Protein AF-A0A376P3L4-F1 (afdb_monomer)

Foldseek 3Di:
DKKWFWAWLQQEQVSVVVLVVVLVVLQVDLQCWFFQDADPDPVDDGLFPCLVHGIRHNQNKDKDKDAAPVLLDPRYVCVVQDWPPGDFDDDDPPDPDDPLPGTHGMMIDIDGNDPSSSVRSVVNSCVVQVNTIDTSDMDDFAFDPVCVVVVNPAATAALLQARDQLPADPPVDPVLCVLKFFDDPVDPHRPVRGRPWDKDWDFDWDQNVVSVPPDLVVVCQQAQARNPQCHGFPDDHNNDDDDCVVVVCCPRHRCNHPVCVQAVPDPVSSLVHKGWDWGWDFDDDPDPPDPRGGGTTTGTTITTDRDD

Mean predicted aligned error: 4.94 Å

pLDDT: mean 91.47, std 13.83, range [34.66, 98.88]

Sequence (308 aa):
MMLVAFDVLASDKADLERLFRLLTQRFAFLSQGGAAPETPNPRLPPLDSGILGGYIAPDNLTITLSVGHSLFDERFGLAPQMPKKLQKMTRFPNDSLDAALCHGDVLLQICANTQDTVIHALRDIIKHTPDLLSVRWKREGFISDHAARSKGKETPINLLGFKDGTANPDSQNDKLMQKVVWVTADQQEPAWTIGGSYQAVRLIQFRVEFWDRTPLKEQQTIFGRDKQTGAPLGMQHEHDVPDYASDPEGKVIALDSHIRLANPRTAESESSLMLRRGYSYSLGSPTPDNWIWGCCLSATNTIWKKAS

Structure (mmCIF, N/CA/C/O backbone):
data_AF-A0A376P3L4-F1
#
_entry.id   AF-A0A376P3L4-F1
#
loop_
_atom_site.group_PDB
_atom_site.id
_atom_site.type_symbol
_atom_site.label_atom_id
_atom_site.label_alt_id
_atom_site.label_comp_id
_atom_site.label_asym_id
_atom_site.label_entity_id
_atom_site.label_seq_id
_atom_site.pdbx_PDB_ins_code
_atom_site.Cartn_x
_atom_site.Cartn_y
_atom_site.Cartn_z
_atom_site.occupancy
_atom_site.B_iso_or_equiv
_atom_site.auth_seq_id
_atom_site.auth_comp_id
_atom_site.auth_asym_id
_atom_site.auth_atom_id
_atom_site.pdbx_PDB_model_num
ATOM 1 N N . MET A 1 1 ? 7.111 7.545 1.907 1.00 91.38 1 MET A N 1
ATOM 2 C CA . MET A 1 1 ? 6.376 6.474 1.187 1.00 91.38 1 MET A CA 1
ATOM 3 C C . MET A 1 1 ? 5.820 7.048 -0.105 1.00 91.38 1 MET A C 1
ATOM 5 O O . MET A 1 1 ? 5.476 8.221 -0.126 1.00 91.38 1 MET A O 1
ATOM 9 N N . MET A 1 2 ? 5.714 6.243 -1.160 1.00 95.81 2 MET A N 1
ATOM 10 C CA . MET A 1 2 ? 4.986 6.557 -2.384 1.00 95.81 2 MET A CA 1
ATOM 11 C C . MET A 1 2 ? 4.164 5.356 -2.853 1.00 95.81 2 MET A C 1
ATOM 13 O O . MET A 1 2 ? 4.631 4.221 -2.816 1.00 95.81 2 MET A O 1
ATOM 17 N N . LEU A 1 3 ? 2.954 5.631 -3.326 1.00 97.19 3 LEU A N 1
ATOM 18 C CA . LEU A 1 3 ? 2.140 4.743 -4.141 1.00 97.19 3 LEU A CA 1
ATOM 19 C C . LEU A 1 3 ? 2.120 5.295 -5.560 1.00 97.19 3 LEU A C 1
ATOM 21 O O . LEU A 1 3 ? 1.806 6.471 -5.763 1.00 97.19 3 LEU A O 1
ATOM 25 N N . VAL A 1 4 ? 2.451 4.458 -6.533 1.00 98.44 4 VAL A N 1
ATOM 26 C CA . VAL A 1 4 ? 2.431 4.828 -7.948 1.00 98.44 4 VAL A CA 1
ATOM 27 C C . VAL A 1 4 ? 1.843 3.690 -8.768 1.00 98.44 4 VAL A C 1
ATOM 29 O O . VAL A 1 4 ? 2.349 2.567 -8.764 1.00 98.44 4 VAL A O 1
ATOM 32 N N . ALA A 1 5 ? 0.733 3.981 -9.434 1.00 98.69 5 ALA A N 1
ATOM 33 C CA . ALA A 1 5 ? 0.104 3.055 -10.357 1.00 98.69 5 ALA A CA 1
ATOM 34 C C . ALA A 1 5 ? 0.627 3.292 -11.768 1.00 98.69 5 ALA A C 1
ATOM 36 O O . ALA A 1 5 ? 0.862 4.437 -12.167 1.00 98.69 5 ALA A O 1
ATOM 37 N N . PHE A 1 6 ? 0.747 2.211 -12.526 1.00 98.88 6 PHE A N 1
ATOM 38 C CA . PHE A 1 6 ? 1.136 2.247 -13.922 1.00 98.88 6 PHE A CA 1
ATOM 39 C C . PHE A 1 6 ? 0.138 1.487 -14.787 1.00 98.88 6 PHE A C 1
ATOM 41 O O . PHE A 1 6 ? -0.429 0.475 -14.365 1.00 98.88 6 PHE A O 1
ATOM 48 N N . ASP A 1 7 ? -0.020 1.973 -16.010 1.00 98.88 7 ASP A N 1
ATOM 49 C CA . ASP A 1 7 ? -0.564 1.199 -17.118 1.00 98.88 7 ASP A CA 1
ATOM 50 C C . ASP A 1 7 ? 0.608 0.453 -17.787 1.00 98.88 7 ASP A C 1
ATOM 52 O O . ASP A 1 7 ? 1.685 1.029 -17.996 1.00 98.88 7 ASP A O 1
ATOM 56 N N . VAL A 1 8 ? 0.431 -0.840 -18.070 1.00 98.81 8 VAL A N 1
ATOM 57 C CA . VAL A 1 8 ? 1.461 -1.689 -18.684 1.00 98.81 8 VAL A CA 1
ATOM 58 C C . VAL A 1 8 ? 1.351 -1.585 -20.202 1.00 98.81 8 VAL A C 1
ATOM 60 O O . VAL A 1 8 ? 0.305 -1.866 -20.782 1.00 98.81 8 VAL A O 1
ATOM 63 N N . LEU A 1 9 ? 2.459 -1.203 -20.838 1.00 98.69 9 LEU A N 1
ATOM 64 C CA . LEU A 1 9 ? 2.584 -1.003 -22.285 1.00 98.69 9 LEU A CA 1
ATOM 65 C C . LEU A 1 9 ? 3.102 -2.247 -23.026 1.00 98.69 9 LEU A C 1
ATOM 67 O O . LEU A 1 9 ? 3.198 -2.226 -24.251 1.00 98.69 9 LEU A O 1
ATOM 71 N N . ALA A 1 10 ? 3.438 -3.316 -22.294 1.00 98.19 10 ALA A N 1
ATOM 72 C CA . ALA A 1 10 ? 3.831 -4.601 -22.868 1.00 98.19 10 ALA A CA 1
ATOM 73 C C . ALA A 1 10 ? 2.790 -5.081 -23.887 1.00 98.19 10 ALA A C 1
ATOM 75 O O . ALA A 1 10 ? 1.593 -5.112 -23.592 1.00 98.19 10 ALA A O 1
ATOM 76 N N . SER A 1 11 ? 3.260 -5.462 -25.074 1.00 96.81 11 SER A N 1
ATOM 77 C CA . SER A 1 11 ? 2.384 -5.850 -26.183 1.00 96.81 11 SER A CA 1
ATOM 78 C C . SER A 1 11 ? 1.954 -7.316 -26.127 1.00 96.81 11 SER A C 1
ATOM 80 O O . SER A 1 11 ? 0.897 -7.677 -26.642 1.00 96.81 11 SER A O 1
ATOM 82 N N . ASP A 1 12 ? 2.755 -8.152 -25.467 1.00 97.94 12 ASP A N 1
ATOM 83 C CA . ASP A 1 12 ? 2.511 -9.575 -25.303 1.00 97.94 12 ASP A CA 1
ATOM 84 C C . ASP A 1 12 ? 3.029 -10.095 -23.949 1.00 97.94 12 ASP A C 1
ATOM 86 O O . ASP A 1 12 ? 3.566 -9.368 -23.104 1.00 97.94 12 ASP A O 1
ATOM 90 N N . LYS A 1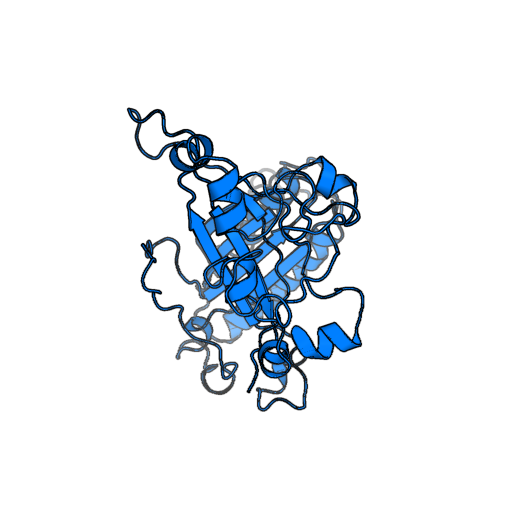 13 ? 2.852 -11.399 -23.722 1.00 98.25 13 LYS A N 1
ATOM 91 C CA . LYS A 1 13 ? 3.293 -12.068 -22.495 1.00 98.25 13 LYS A CA 1
ATOM 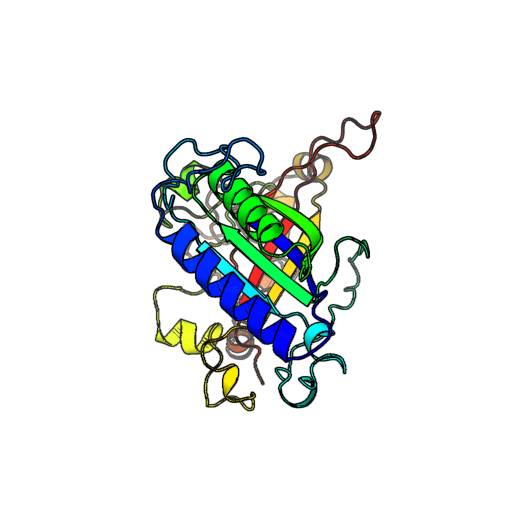92 C C . LYS A 1 13 ? 4.821 -12.101 -22.341 1.00 98.25 13 LYS A C 1
ATOM 94 O O . LYS A 1 13 ? 5.299 -12.133 -21.208 1.00 98.25 13 LYS A O 1
ATOM 99 N N . ALA A 1 14 ? 5.582 -12.104 -23.437 1.00 98.56 14 ALA A N 1
ATOM 100 C CA . ALA A 1 14 ? 7.043 -12.111 -23.388 1.00 98.56 14 ALA A CA 1
ATOM 101 C C . ALA A 1 14 ? 7.584 -10.744 -22.937 1.00 98.56 14 ALA A C 1
ATOM 103 O O . ALA A 1 14 ? 8.485 -10.683 -22.098 1.00 98.56 14 ALA A O 1
ATOM 104 N N . ASP A 1 15 ? 6.979 -9.649 -23.400 1.00 98.56 15 ASP A N 1
ATOM 105 C CA . ASP A 1 15 ? 7.247 -8.300 -22.903 1.00 98.56 15 ASP A CA 1
ATOM 106 C C . ASP A 1 15 ? 6.849 -8.143 -21.430 1.00 98.56 15 ASP A C 1
ATOM 108 O O . ASP A 1 15 ? 7.583 -7.522 -20.657 1.00 98.56 15 ASP A O 1
ATOM 112 N N . LEU A 1 16 ? 5.733 -8.746 -21.004 1.00 98.81 16 LEU A N 1
ATOM 113 C CA . LEU A 1 16 ? 5.345 -8.749 -19.590 1.00 98.81 16 LEU A CA 1
ATOM 114 C C . LEU A 1 16 ? 6.364 -9.511 -18.722 1.00 98.81 16 LEU A C 1
ATOM 116 O O . LEU A 1 16 ? 6.731 -9.053 -17.638 1.00 98.81 16 LEU A O 1
ATOM 120 N N . GLU A 1 17 ? 6.872 -10.649 -19.202 1.00 98.81 17 GLU A N 1
ATOM 121 C CA . GLU A 1 17 ? 7.954 -11.377 -18.531 1.00 98.81 17 GLU A CA 1
ATOM 122 C C . GLU A 1 17 ? 9.233 -10.529 -18.453 1.00 98.81 17 GLU A C 1
ATOM 124 O O . GLU A 1 17 ? 9.855 -10.443 -17.388 1.00 98.81 17 GLU A O 1
ATOM 129 N N . ARG A 1 18 ? 9.609 -9.863 -19.554 1.00 98.75 18 ARG A N 1
ATOM 130 C CA . ARG A 1 18 ? 10.750 -8.937 -19.604 1.00 98.75 18 ARG A CA 1
ATOM 131 C C . ARG A 1 18 ? 10.598 -7.820 -18.577 1.00 98.75 18 ARG A C 1
ATOM 133 O O . ARG A 1 18 ? 11.549 -7.556 -17.840 1.00 98.75 18 ARG A O 1
ATOM 140 N N . LEU A 1 19 ? 9.410 -7.222 -18.478 1.00 98.81 19 LEU A N 1
ATOM 141 C CA . LEU A 1 19 ? 9.094 -6.209 -17.474 1.00 98.81 19 LEU A CA 1
ATOM 142 C C . LEU A 1 19 ? 9.313 -6.742 -16.053 1.00 98.81 19 LEU A C 1
ATOM 144 O O . LEU A 1 19 ? 10.027 -6.118 -15.272 1.00 98.81 19 LEU A O 1
ATOM 148 N N . PHE A 1 20 ? 8.756 -7.902 -15.702 1.00 98.88 20 PHE A N 1
ATOM 149 C CA . PHE A 1 20 ? 8.885 -8.441 -14.342 1.00 98.88 20 PHE A CA 1
ATOM 150 C C . PHE A 1 20 ? 10.316 -8.854 -13.986 1.00 98.88 20 PHE A C 1
ATOM 152 O O . PHE A 1 20 ? 10.767 -8.601 -12.862 1.00 98.88 20 PHE A O 1
ATOM 159 N N . ARG A 1 21 ? 11.070 -9.420 -14.936 1.00 98.88 21 ARG A N 1
ATOM 160 C CA . ARG A 1 21 ? 12.504 -9.699 -14.754 1.00 98.88 21 ARG A CA 1
ATOM 161 C C . ARG A 1 21 ? 13.296 -8.415 -14.526 1.00 98.88 21 ARG A C 1
ATOM 163 O O . ARG A 1 21 ? 14.110 -8.363 -13.604 1.00 98.88 21 ARG A O 1
ATOM 170 N N . LEU A 1 22 ? 13.026 -7.381 -15.321 1.00 98.81 22 LEU A N 1
ATOM 171 C CA . LEU A 1 22 ? 13.672 -6.080 -15.193 1.00 98.81 22 LEU A CA 1
ATOM 172 C C . LEU A 1 22 ? 13.352 -5.421 -13.847 1.00 98.81 22 LEU A C 1
ATOM 174 O O . LEU A 1 22 ? 14.273 -5.029 -13.134 1.00 98.81 22 LEU A O 1
ATOM 178 N N . LEU A 1 23 ? 12.075 -5.359 -13.455 1.00 98.81 23 LEU A N 1
ATOM 179 C CA . LEU A 1 23 ? 11.659 -4.815 -12.159 1.00 98.81 23 LEU A CA 1
ATOM 180 C C . LEU A 1 23 ? 12.336 -5.553 -11.002 1.00 98.81 23 LEU A C 1
ATOM 182 O O . LEU A 1 23 ? 12.856 -4.913 -10.096 1.00 98.81 23 LEU A O 1
ATOM 186 N N . THR A 1 24 ? 12.429 -6.883 -11.070 1.00 98.81 24 THR A N 1
ATOM 187 C CA . THR A 1 24 ? 13.109 -7.689 -10.045 1.00 98.81 24 THR A CA 1
ATOM 188 C C . THR A 1 24 ? 14.584 -7.302 -9.912 1.00 98.81 24 THR A C 1
ATOM 190 O O . THR A 1 24 ? 15.072 -7.108 -8.798 1.00 98.81 24 THR A O 1
ATOM 193 N N . GLN A 1 25 ? 15.293 -7.130 -11.033 1.00 98.75 25 GLN A N 1
ATOM 194 C CA . GLN A 1 25 ? 16.690 -6.685 -11.027 1.00 98.75 25 GLN A CA 1
ATOM 195 C C . GLN A 1 25 ? 16.837 -5.278 -10.436 1.00 98.75 25 GLN A C 1
ATOM 197 O O . GLN A 1 25 ? 17.714 -5.055 -9.598 1.00 98.75 25 GLN A O 1
ATOM 202 N N . ARG A 1 26 ? 15.968 -4.336 -10.834 1.00 98.69 26 ARG A N 1
ATOM 203 C CA . ARG A 1 26 ? 16.007 -2.963 -10.308 1.00 98.69 26 ARG A CA 1
ATOM 204 C C . ARG A 1 26 ? 15.717 -2.938 -8.811 1.00 98.69 26 ARG A C 1
ATOM 206 O O . ARG A 1 26 ? 16.455 -2.303 -8.067 1.00 98.69 26 ARG A O 1
ATOM 213 N N . PHE A 1 27 ? 14.703 -3.668 -8.348 1.00 98.69 27 PHE A N 1
ATOM 214 C CA . PHE A 1 27 ? 14.338 -3.701 -6.930 1.00 98.69 27 PHE A CA 1
ATOM 215 C C . PHE A 1 27 ? 15.448 -4.316 -6.079 1.00 98.69 27 PHE A C 1
ATOM 217 O O . PHE A 1 27 ? 15.751 -3.788 -5.008 1.00 98.69 27 PHE A O 1
ATOM 224 N N . ALA A 1 28 ? 16.085 -5.387 -6.560 1.00 98.69 28 ALA A N 1
ATOM 225 C CA . ALA A 1 28 ? 17.212 -6.011 -5.876 1.00 98.69 28 ALA A CA 1
ATOM 226 C C . ALA A 1 28 ? 18.378 -5.026 -5.697 1.00 98.69 28 ALA A C 1
ATOM 228 O O . ALA A 1 28 ? 18.878 -4.875 -4.587 1.00 98.69 28 ALA A O 1
ATOM 229 N N . PHE A 1 29 ? 18.764 -4.304 -6.753 1.00 98.56 29 PHE A N 1
ATOM 230 C CA . PHE A 1 29 ? 19.823 -3.296 -6.665 1.00 98.56 29 PHE A CA 1
ATOM 231 C C . PHE A 1 29 ? 19.444 -2.132 -5.740 1.00 98.56 29 PHE A C 1
ATOM 233 O O . PHE A 1 29 ? 20.176 -1.824 -4.804 1.00 98.56 29 PHE A O 1
ATOM 240 N N . LEU A 1 30 ? 18.282 -1.511 -5.967 1.00 98.56 30 LEU A N 1
ATOM 241 C CA . LEU A 1 30 ? 17.863 -0.312 -5.238 1.00 98.56 30 LEU A CA 1
ATOM 242 C C . LEU A 1 30 ? 17.689 -0.582 -3.737 1.00 98.56 30 LEU A C 1
ATOM 244 O O . LEU A 1 30 ? 18.098 0.234 -2.918 1.00 98.56 30 LEU A O 1
ATOM 248 N N . SER A 1 31 ? 17.101 -1.725 -3.364 1.00 98.12 31 SER A N 1
ATOM 249 C CA . SER A 1 31 ? 16.843 -2.057 -1.953 1.00 98.12 31 SER A CA 1
ATOM 250 C C . SER A 1 31 ? 18.092 -2.453 -1.164 1.00 98.12 31 SER 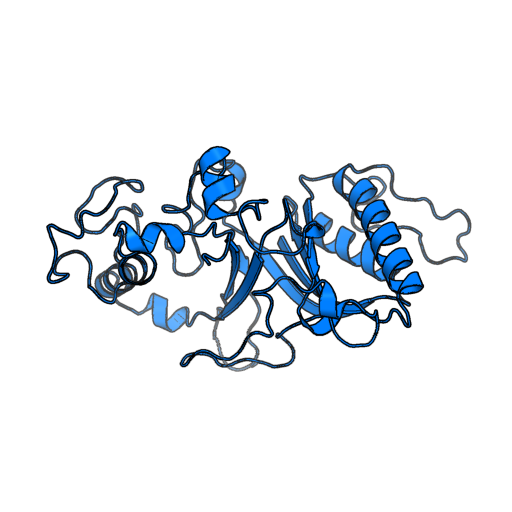A C 1
ATOM 252 O O . SER A 1 31 ? 18.112 -2.277 0.051 1.00 98.12 31 SER A O 1
ATOM 254 N N . GLN A 1 32 ? 19.128 -2.983 -1.826 1.00 98.31 32 GLN A N 1
ATOM 255 C CA . GLN A 1 32 ? 20.408 -3.317 -1.185 1.00 98.31 32 GLN A CA 1
ATOM 256 C C . GLN A 1 32 ? 21.403 -2.149 -1.218 1.00 98.31 32 GLN A C 1
ATOM 258 O O . GLN A 1 32 ? 22.264 -2.047 -0.344 1.00 98.31 32 GLN A O 1
ATOM 263 N N . GLY A 1 33 ? 21.249 -1.242 -2.183 1.00 97.50 33 GLY A N 1
ATOM 264 C CA . GLY A 1 33 ? 22.141 -0.114 -2.399 1.00 97.50 33 GLY A CA 1
ATOM 265 C C . GLY A 1 33 ? 23.447 -0.493 -3.103 1.00 97.50 33 GLY A C 1
ATOM 266 O O . GLY A 1 33 ? 23.750 -1.661 -3.352 1.00 97.50 33 GLY A O 1
ATOM 267 N N . GLY A 1 34 ? 24.233 0.522 -3.452 1.00 97.69 34 GLY A N 1
ATOM 268 C CA . GLY A 1 34 ? 25.492 0.363 -4.174 1.00 97.69 34 GLY A CA 1
ATOM 269 C C . GLY A 1 34 ? 26.018 1.675 -4.750 1.00 97.69 34 GLY A C 1
ATOM 270 O O . GLY A 1 34 ? 25.398 2.727 -4.613 1.00 97.69 34 GLY A O 1
ATOM 271 N N . ALA A 1 35 ? 27.178 1.619 -5.407 1.00 98.06 35 ALA A N 1
ATOM 272 C CA . ALA A 1 35 ? 27.697 2.770 -6.143 1.00 98.06 35 ALA A CA 1
ATOM 273 C C . ALA A 1 35 ? 26.712 3.180 -7.251 1.00 98.06 35 ALA A C 1
ATOM 275 O O . ALA A 1 35 ? 26.155 2.319 -7.940 1.00 98.06 35 ALA A O 1
ATOM 276 N N . ALA A 1 36 ? 26.498 4.486 -7.418 1.00 97.06 36 ALA A N 1
ATOM 277 C CA . ALA A 1 36 ? 25.659 4.990 -8.495 1.00 97.06 36 ALA A CA 1
ATOM 278 C C . ALA A 1 36 ? 26.289 4.617 -9.853 1.00 97.06 36 ALA A C 1
ATOM 280 O O . ALA A 1 36 ? 27.491 4.825 -10.031 1.00 97.06 36 ALA A O 1
ATOM 281 N N . PRO A 1 37 ? 25.521 4.067 -10.815 1.00 95.38 37 PRO A N 1
ATOM 282 C CA . PRO A 1 37 ? 26.055 3.701 -12.122 1.00 95.38 37 PRO A CA 1
ATOM 283 C C . PRO A 1 37 ? 26.734 4.879 -12.830 1.00 95.38 37 PRO A C 1
ATOM 285 O O . PRO A 1 37 ? 26.098 5.884 -13.160 1.00 95.38 37 PRO A O 1
ATOM 288 N N . GLU A 1 38 ? 28.030 4.740 -13.098 1.00 94.81 38 GLU A N 1
ATOM 289 C CA . GLU A 1 38 ? 28.788 5.749 -13.831 1.00 94.81 38 GLU A CA 1
ATOM 290 C C . GLU A 1 38 ? 28.385 5.777 -15.304 1.00 94.81 38 GLU A C 1
ATOM 292 O O . GLU A 1 38 ? 28.096 4.752 -15.919 1.00 94.81 38 GLU A O 1
ATOM 297 N N . THR A 1 39 ? 28.381 6.970 -15.897 1.00 95.88 39 THR A N 1
ATOM 298 C CA . THR A 1 39 ? 28.063 7.140 -17.320 1.00 95.88 39 THR A CA 1
ATOM 299 C C . THR A 1 39 ? 29.363 7.216 -18.112 1.00 95.88 39 THR A C 1
ATOM 301 O O . THR A 1 39 ? 30.022 8.255 -18.076 1.00 95.88 39 THR A O 1
ATOM 304 N N . PRO A 1 40 ? 29.756 6.156 -18.842 1.00 94.25 40 PRO A N 1
ATOM 305 C CA . PRO A 1 40 ? 31.096 6.065 -19.427 1.00 94.25 40 PRO A CA 1
ATOM 306 C C . PRO A 1 40 ? 31.312 7.025 -20.604 1.00 94.25 40 PRO A C 1
ATOM 308 O O . PRO A 1 40 ? 32.444 7.369 -20.931 1.00 94.25 40 PRO A O 1
ATOM 311 N N . ASN A 1 41 ? 30.234 7.456 -21.267 1.00 95.81 41 ASN A N 1
ATOM 312 C CA . ASN A 1 41 ? 30.282 8.382 -22.394 1.00 95.81 41 ASN A CA 1
ATOM 313 C C . ASN A 1 41 ? 29.427 9.619 -22.076 1.00 95.81 41 ASN A C 1
ATOM 315 O O . ASN A 1 41 ? 28.202 9.497 -22.055 1.00 95.81 41 ASN A O 1
ATOM 319 N N . PRO A 1 42 ? 30.030 10.811 -21.908 1.00 95.19 42 PRO A N 1
ATOM 320 C CA . PRO A 1 42 ? 29.313 12.050 -21.580 1.00 95.19 42 PRO A CA 1
ATOM 321 C C . PRO A 1 42 ? 28.280 12.505 -22.620 1.00 95.19 42 PRO A C 1
ATOM 323 O O . PRO A 1 42 ? 27.504 13.416 -22.357 1.00 95.19 42 PRO A O 1
ATOM 326 N N . ARG A 1 43 ? 28.270 11.899 -23.816 1.00 96.19 43 ARG A N 1
ATOM 327 C CA . ARG A 1 43 ? 27.252 12.151 -24.849 1.00 96.19 43 ARG A CA 1
ATOM 328 C C . ARG A 1 43 ? 25.960 11.354 -24.636 1.00 96.19 43 ARG A C 1
ATOM 330 O O . ARG A 1 43 ? 25.007 11.560 -25.379 1.00 96.19 43 ARG A O 1
ATOM 337 N N . LEU A 1 44 ? 25.935 10.430 -23.674 1.00 95.75 44 LEU A N 1
ATOM 338 C CA . LEU A 1 44 ? 24.751 9.653 -23.313 1.00 95.75 44 LEU A CA 1
ATOM 339 C C . LEU A 1 44 ? 24.015 10.298 -22.129 1.00 95.75 44 LEU A C 1
ATOM 341 O O . LEU A 1 44 ? 24.652 10.945 -21.295 1.00 95.75 44 LEU A O 1
ATOM 345 N N . PRO A 1 45 ? 22.693 10.082 -21.998 1.00 96.00 45 PRO A N 1
ATOM 346 C CA . PRO A 1 45 ? 21.976 10.423 -20.776 1.00 96.00 45 PRO A CA 1
ATOM 347 C C . PRO A 1 45 ? 22.612 9.736 -19.551 1.00 96.00 45 PRO A C 1
ATOM 349 O O . PRO A 1 45 ? 22.929 8.544 -19.639 1.00 96.00 45 PRO A O 1
ATOM 352 N N . PRO A 1 46 ? 22.763 10.434 -18.407 1.00 95.62 46 PRO A N 1
ATOM 353 C CA . PRO A 1 46 ? 23.350 9.855 -17.202 1.00 95.62 46 PRO A CA 1
ATOM 354 C C . PRO A 1 46 ? 22.649 8.569 -16.776 1.00 95.62 46 PRO A C 1
ATOM 356 O O . PRO A 1 46 ? 21.419 8.554 -16.757 1.00 95.62 46 PRO A O 1
ATOM 359 N N . LEU A 1 47 ? 23.399 7.507 -16.446 1.00 95.44 47 LEU A N 1
ATOM 360 C CA . LEU A 1 47 ? 22.890 6.192 -16.028 1.00 95.44 47 LEU A CA 1
ATOM 361 C C . LEU A 1 47 ? 22.120 6.227 -14.696 1.00 95.44 47 LEU A C 1
ATOM 363 O O . LEU A 1 47 ? 21.136 5.500 -14.562 1.00 95.44 47 LEU A O 1
ATOM 367 N N . ASP A 1 48 ? 22.468 7.148 -13.804 1.00 97.88 48 ASP A N 1
ATOM 368 C CA . ASP A 1 48 ? 21.715 7.470 -12.595 1.00 97.88 48 ASP A CA 1
ATOM 369 C C . ASP A 1 48 ? 21.088 8.869 -12.673 1.00 97.88 48 ASP A C 1
ATOM 371 O O . ASP A 1 48 ? 21.514 9.728 -13.444 1.00 97.88 48 ASP A O 1
ATOM 375 N N . SER A 1 49 ? 20.066 9.114 -11.858 1.00 97.00 49 SER A N 1
ATOM 376 C CA . SER A 1 49 ? 19.439 10.430 -11.742 1.00 97.00 49 SER A CA 1
ATOM 377 C C . SER A 1 49 ? 20.311 11.494 -11.054 1.00 97.00 49 SER A C 1
ATOM 379 O O . SER A 1 49 ? 20.053 12.687 -11.230 1.00 97.00 49 SER A O 1
ATOM 381 N N . GLY A 1 50 ? 21.290 11.065 -10.255 1.00 96.50 50 GL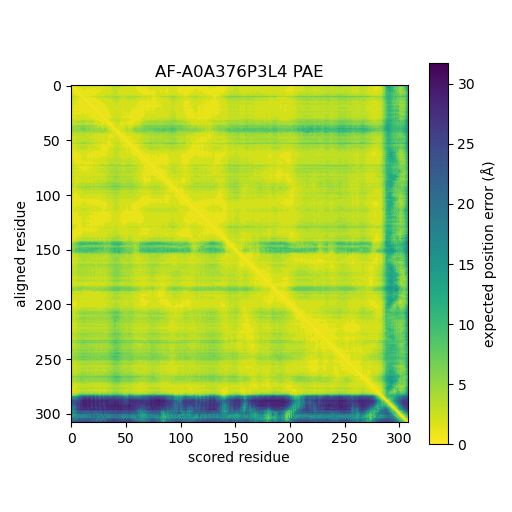Y A N 1
ATOM 382 C CA . GLY A 1 50 ? 22.233 11.883 -9.498 1.00 96.50 50 GLY A CA 1
ATOM 383 C C . GLY A 1 50 ? 21.701 12.440 -8.177 1.00 96.50 50 GLY A C 1
ATOM 384 O O . GLY A 1 50 ? 22.472 13.039 -7.433 1.00 96.50 50 GLY A O 1
ATOM 385 N N . ILE A 1 51 ? 20.414 12.258 -7.847 1.00 97.44 51 ILE A N 1
ATOM 386 C CA . ILE A 1 51 ? 19.803 12.954 -6.696 1.00 97.44 51 ILE A CA 1
ATOM 387 C C . ILE A 1 51 ? 20.274 12.432 -5.333 1.00 97.44 51 ILE A C 1
ATOM 389 O O . ILE A 1 51 ? 20.154 13.146 -4.347 1.00 97.44 51 ILE A O 1
ATOM 393 N N . LEU A 1 52 ? 20.835 11.219 -5.283 1.00 97.81 52 LEU A N 1
ATOM 394 C CA . LEU A 1 52 ? 21.448 10.641 -4.079 1.00 97.81 52 LEU A CA 1
ATOM 395 C C . LEU A 1 52 ? 22.982 10.789 -4.063 1.00 97.81 52 LEU A C 1
ATOM 397 O O . LEU A 1 52 ? 23.648 10.307 -3.151 1.00 97.81 52 LEU A O 1
ATOM 401 N N . GLY A 1 53 ? 23.562 11.458 -5.065 1.00 96.81 53 GLY A N 1
ATOM 402 C CA . GLY A 1 53 ? 25.010 11.558 -5.235 1.00 96.81 53 GLY A CA 1
ATOM 403 C C . GLY A 1 53 ? 25.644 10.274 -5.783 1.00 96.81 53 GLY A C 1
ATOM 404 O O . GLY A 1 53 ? 25.011 9.505 -6.500 1.00 96.81 53 GLY A O 1
ATOM 405 N N . GLY A 1 54 ? 26.927 10.056 -5.475 1.00 96.62 54 GLY A N 1
ATOM 406 C CA . GLY A 1 54 ? 27.717 8.942 -6.023 1.00 96.62 54 GLY A CA 1
ATOM 407 C C . GLY A 1 54 ? 27.433 7.566 -5.406 1.00 96.62 54 GLY A C 1
ATOM 408 O O . GLY A 1 54 ? 27.978 6.564 -5.870 1.00 96.62 54 GLY A O 1
ATOM 409 N N . TYR A 1 55 ? 26.601 7.492 -4.366 1.00 98.06 55 TYR A N 1
ATOM 410 C CA . TYR A 1 55 ? 26.265 6.243 -3.689 1.00 98.06 55 TYR A CA 1
ATOM 411 C C . TYR A 1 55 ? 24.773 6.184 -3.369 1.00 98.06 55 TYR A C 1
ATOM 413 O O . TYR A 1 55 ? 24.222 7.083 -2.740 1.00 98.06 55 TYR A O 1
ATOM 421 N N . ILE A 1 56 ? 24.130 5.097 -3.779 1.00 98.38 56 ILE A N 1
ATOM 422 C CA . ILE A 1 56 ? 22.717 4.823 -3.543 1.00 98.38 56 ILE A CA 1
ATOM 423 C C . ILE A 1 56 ? 22.639 4.010 -2.254 1.00 98.38 56 ILE A C 1
ATOM 425 O O . ILE A 1 56 ? 22.857 2.799 -2.256 1.00 98.38 56 ILE A O 1
ATOM 429 N N . ALA A 1 57 ? 22.387 4.681 -1.132 1.00 98.06 57 ALA A N 1
ATOM 430 C CA . ALA A 1 57 ? 22.185 4.001 0.142 1.00 98.06 57 ALA A CA 1
ATOM 431 C C . ALA A 1 57 ? 20.843 3.240 0.144 1.00 98.06 57 ALA A C 1
ATOM 433 O O . ALA A 1 57 ? 19.861 3.758 -0.387 1.00 98.06 57 ALA A O 1
ATOM 434 N N . PRO A 1 58 ? 20.760 2.053 0.777 1.00 97.38 58 PRO A N 1
ATOM 435 C CA . PRO A 1 58 ? 19.515 1.287 0.829 1.00 97.38 58 PRO A CA 1
ATOM 436 C C . PRO A 1 58 ? 18.409 2.010 1.602 1.00 97.38 58 PRO A C 1
ATOM 438 O O . PRO A 1 58 ? 17.249 1.872 1.259 1.00 97.38 58 PRO A O 1
ATOM 441 N N . ASP A 1 59 ? 18.741 2.766 2.654 1.00 97.75 59 ASP A N 1
ATOM 442 C CA . ASP A 1 59 ? 17.814 3.649 3.384 1.00 97.75 59 ASP A CA 1
ATOM 443 C C . ASP A 1 59 ? 16.466 3.003 3.803 1.00 97.75 59 ASP A C 1
ATOM 445 O O . ASP A 1 59 ? 15.401 3.623 3.762 1.00 97.75 59 ASP A O 1
ATOM 449 N N . ASN A 1 60 ? 16.509 1.727 4.216 1.00 97.25 60 ASN A N 1
ATOM 450 C CA . ASN A 1 60 ? 15.328 0.887 4.492 1.00 97.25 60 ASN A CA 1
ATOM 451 C C . ASN A 1 60 ? 14.316 0.832 3.331 1.00 97.25 60 ASN A C 1
ATOM 453 O O . ASN A 1 60 ? 13.109 0.689 3.555 1.00 97.25 60 ASN A O 1
ATOM 457 N N . LEU A 1 61 ? 14.792 0.956 2.092 1.00 98.50 61 LEU A N 1
ATOM 458 C CA . LEU A 1 61 ? 13.966 0.915 0.902 1.00 98.50 61 LEU A CA 1
ATOM 459 C C . LEU A 1 61 ? 13.329 -0.464 0.743 1.00 98.50 61 LEU A C 1
ATOM 461 O O . LEU A 1 61 ? 13.985 -1.500 0.658 1.00 98.50 61 LEU A O 1
ATOM 465 N N . THR A 1 62 ? 12.013 -0.444 0.628 1.00 98.44 62 THR A N 1
ATOM 466 C CA . THR A 1 62 ? 11.179 -1.576 0.255 1.00 98.44 62 THR A CA 1
ATOM 467 C C . THR A 1 62 ? 10.331 -1.164 -0.935 1.00 98.44 62 THR A C 1
ATOM 469 O O . THR A 1 62 ? 9.774 -0.064 -0.969 1.00 98.44 62 THR A O 1
ATOM 472 N N . ILE A 1 63 ? 10.249 -2.050 -1.925 1.00 98.62 63 ILE A N 1
ATOM 473 C CA . ILE A 1 63 ? 9.412 -1.872 -3.108 1.00 98.62 63 ILE A CA 1
ATOM 474 C C . ILE A 1 63 ? 8.492 -3.085 -3.185 1.00 98.62 63 ILE A C 1
ATOM 476 O O . ILE A 1 63 ? 8.949 -4.212 -3.360 1.00 98.62 63 ILE A O 1
ATOM 480 N N . THR A 1 64 ? 7.194 -2.862 -3.007 1.00 98.44 64 THR A N 1
ATOM 481 C CA . THR A 1 64 ? 6.168 -3.904 -3.102 1.00 98.44 64 THR A CA 1
ATOM 482 C C . THR A 1 64 ? 5.425 -3.747 -4.420 1.00 98.44 64 THR A C 1
ATOM 484 O O . THR A 1 64 ? 4.820 -2.701 -4.650 1.00 98.44 64 THR A O 1
ATOM 487 N N . LEU A 1 65 ? 5.461 -4.780 -5.261 1.00 98.75 65 LEU A N 1
ATOM 488 C CA . LEU A 1 65 ? 4.686 -4.864 -6.498 1.00 98.75 65 LEU A CA 1
ATOM 489 C C . LEU A 1 65 ? 3.355 -5.571 -6.233 1.00 98.75 65 LEU A C 1
ATOM 491 O O . LEU A 1 65 ? 3.327 -6.643 -5.629 1.00 98.75 65 LEU A O 1
ATOM 495 N N . SER A 1 66 ? 2.272 -5.000 -6.743 1.00 98.56 66 SER A N 1
ATOM 496 C CA . SER A 1 66 ? 0.978 -5.664 -6.864 1.00 98.56 66 SER A CA 1
ATOM 497 C C . SER A 1 66 ? 0.407 -5.494 -8.268 1.00 98.56 66 SER A C 1
ATOM 499 O O . SER A 1 66 ? 0.773 -4.575 -9.006 1.00 98.56 66 SER A O 1
ATOM 501 N N . VAL A 1 67 ? -0.477 -6.417 -8.645 1.00 98.75 67 VAL A N 1
ATOM 502 C CA . VAL A 1 67 ? -1.115 -6.463 -9.964 1.00 98.75 67 VAL A CA 1
ATOM 503 C C . VAL A 1 67 ? -2.606 -6.159 -9.840 1.00 98.75 67 VAL A C 1
ATOM 505 O O . VAL A 1 67 ? -3.284 -6.647 -8.933 1.00 98.75 67 VAL A O 1
ATOM 508 N N . GLY A 1 68 ? -3.113 -5.320 -10.738 1.00 98.50 68 GLY A N 1
ATOM 509 C CA . GLY A 1 68 ? -4.518 -4.944 -10.815 1.00 98.50 68 GLY A CA 1
ATOM 510 C C . GLY A 1 68 ? -5.346 -5.941 -11.622 1.00 98.50 68 GLY A C 1
ATOM 511 O O . GLY A 1 68 ? -4.822 -6.741 -12.391 1.00 98.50 68 GLY A O 1
ATOM 512 N N . HIS A 1 69 ? -6.672 -5.859 -11.483 1.00 98.69 69 HIS A N 1
ATOM 513 C CA . HIS A 1 69 ? -7.610 -6.695 -12.244 1.00 98.69 69 HIS A CA 1
ATOM 514 C C . HIS A 1 69 ? -7.426 -6.565 -13.764 1.00 98.69 69 HIS A C 1
ATOM 516 O O . HIS A 1 69 ? -7.588 -7.543 -14.482 1.00 98.69 69 HIS A O 1
ATOM 522 N N . SER A 1 70 ? -7.090 -5.373 -14.270 1.00 98.50 70 SER A N 1
ATOM 523 C CA . SER A 1 70 ? -6.916 -5.149 -15.710 1.00 98.50 70 SER A CA 1
ATOM 524 C C . SER A 1 70 ? -5.751 -5.936 -16.308 1.00 98.50 70 SER A C 1
ATOM 526 O O . SER A 1 70 ? -5.820 -6.274 -17.479 1.00 98.50 70 SER A O 1
ATOM 528 N N . LEU A 1 71 ? -4.744 -6.341 -15.524 1.00 98.62 71 LEU A N 1
ATOM 529 C CA . LEU A 1 71 ? -3.647 -7.182 -16.022 1.00 98.62 71 LEU A CA 1
ATOM 530 C C . LEU A 1 71 ? -4.107 -8.595 -16.446 1.00 98.62 71 LEU A C 1
ATOM 532 O O . LEU A 1 71 ? -3.374 -9.317 -17.117 1.00 98.62 71 LEU A O 1
ATOM 536 N N . PHE A 1 72 ? -5.310 -9.006 -16.040 1.00 98.69 72 PHE A N 1
ATOM 537 C CA . PHE A 1 72 ? -5.894 -10.317 -16.333 1.00 98.69 72 PHE A CA 1
ATOM 538 C C . PHE A 1 72 ? -6.909 -10.278 -17.486 1.00 98.69 72 PHE A C 1
ATOM 540 O O . PHE A 1 72 ? -7.715 -11.198 -17.621 1.00 98.69 72 PHE A O 1
ATOM 547 N N . ASP A 1 73 ? -6.880 -9.227 -18.305 1.00 97.94 73 ASP A N 1
ATOM 548 C CA . ASP A 1 73 ? -7.627 -9.162 -19.561 1.00 97.94 73 ASP A CA 1
ATOM 549 C C . ASP A 1 73 ? -6.999 -10.056 -20.658 1.00 97.94 73 ASP A C 1
ATOM 551 O O . ASP A 1 73 ? -6.173 -10.944 -20.399 1.00 97.94 73 ASP A O 1
ATOM 555 N N . GLU A 1 74 ? -7.431 -9.877 -21.904 1.00 97.81 74 GLU A N 1
ATOM 556 C CA . GLU A 1 74 ? -6.996 -10.679 -23.044 1.00 97.81 74 GLU A CA 1
ATOM 557 C C . GLU A 1 74 ? -5.520 -10.494 -23.435 1.00 97.81 74 GLU A C 1
ATOM 559 O O . GLU A 1 74 ? -4.965 -11.402 -24.059 1.00 97.81 74 GLU A O 1
ATOM 564 N N . ARG A 1 75 ? -4.863 -9.384 -23.053 1.00 98.06 75 ARG A N 1
ATOM 565 C CA . ARG A 1 75 ? -3.526 -8.997 -23.560 1.00 98.06 75 ARG A CA 1
ATOM 566 C C . ARG A 1 75 ? -2.464 -10.070 -23.342 1.00 98.06 75 ARG A C 1
ATOM 568 O O . ARG A 1 75 ? -1.607 -10.293 -24.192 1.00 98.06 75 ARG A O 1
ATOM 575 N N . PHE A 1 76 ? -2.521 -10.744 -22.194 1.00 98.50 76 PHE A N 1
ATOM 576 C CA . PHE A 1 76 ? -1.463 -11.656 -21.743 1.00 98.50 76 PHE A CA 1
ATOM 577 C C . PHE A 1 76 ? -1.939 -13.103 -21.559 1.00 98.50 76 PHE A C 1
ATOM 579 O O . PHE A 1 76 ? -1.163 -13.960 -21.122 1.00 98.50 76 PHE A O 1
ATOM 586 N N . GLY A 1 77 ? -3.214 -13.387 -21.856 1.00 97.88 77 GLY A N 1
ATOM 587 C CA . GLY A 1 77 ? -3.818 -14.707 -21.645 1.00 97.88 77 GLY A CA 1
ATOM 588 C C . GLY A 1 77 ? -3.816 -15.149 -20.176 1.00 97.88 77 GLY A C 1
ATOM 589 O O . GLY A 1 77 ? -3.689 -16.340 -19.890 1.00 97.88 77 GLY A O 1
ATOM 590 N N . LEU A 1 78 ? -3.901 -14.197 -19.238 1.00 98.56 78 LEU A N 1
ATOM 591 C CA . LEU A 1 78 ? -3.808 -14.463 -17.798 1.00 98.56 78 LEU A CA 1
ATOM 592 C C . LEU A 1 78 ? -5.165 -14.646 -17.114 1.00 98.56 78 LEU A C 1
ATOM 594 O O . LEU A 1 78 ? -5.177 -15.090 -15.971 1.00 98.56 78 LEU A O 1
ATOM 598 N N . ALA A 1 79 ? -6.292 -14.389 -17.786 1.00 98.31 79 ALA A N 1
ATOM 599 C CA . ALA A 1 79 ? -7.633 -14.504 -17.200 1.00 98.31 79 ALA A CA 1
ATOM 600 C C . ALA A 1 79 ? -7.880 -15.796 -16.378 1.00 98.31 79 ALA A C 1
ATOM 602 O O . ALA A 1 79 ? -8.392 -15.688 -15.262 1.00 98.31 79 ALA A O 1
ATOM 603 N N . PRO A 1 80 ? -7.463 -17.008 -16.818 1.00 98.19 80 PRO A N 1
ATOM 604 C CA . PRO A 1 80 ? -7.649 -18.235 -16.029 1.00 98.19 80 PRO A CA 1
ATOM 605 C C . PRO A 1 80 ? -6.835 -18.288 -14.726 1.00 98.19 80 PRO A C 1
ATOM 607 O O . PRO A 1 80 ? -7.129 -19.099 -13.853 1.00 98.19 80 PRO A O 1
ATOM 610 N N . GLN A 1 81 ? -5.804 -17.449 -14.606 1.00 98.38 81 GLN A N 1
ATOM 611 C CA . GLN A 1 81 ? -4.911 -17.355 -13.450 1.00 98.38 81 GLN A CA 1
ATOM 612 C C . GLN A 1 81 ? -5.285 -16.214 -12.500 1.00 98.38 81 GLN A C 1
ATOM 614 O O . GLN A 1 81 ? -4.559 -15.967 -11.536 1.00 98.38 81 GLN A O 1
ATOM 619 N N . MET A 1 82 ? -6.385 -15.505 -12.754 1.00 98.25 82 MET A N 1
ATOM 620 C CA . MET A 1 82 ? -6.809 -14.392 -11.913 1.00 98.25 82 MET A CA 1
ATOM 621 C C . MET A 1 82 ? -7.145 -14.868 -10.487 1.00 98.25 82 MET A C 1
ATOM 623 O O . MET A 1 82 ? -7.900 -15.833 -10.336 1.00 98.25 82 MET A O 1
ATOM 627 N N . PRO A 1 83 ? -6.634 -14.199 -9.432 1.00 97.56 83 PRO A N 1
ATOM 628 C CA . PRO A 1 83 ? -7.048 -14.484 -8.061 1.00 97.56 83 PRO A CA 1
ATOM 629 C C . PRO A 1 83 ? -8.562 -14.297 -7.922 1.00 97.56 83 PRO A C 1
ATOM 631 O O . PRO A 1 83 ? -9.113 -13.294 -8.383 1.00 97.56 83 PRO A O 1
ATOM 634 N N . LYS A 1 84 ? -9.255 -15.244 -7.285 1.00 95.81 84 LYS A N 1
ATOM 635 C CA . LYS A 1 84 ? -10.721 -15.372 -7.371 1.00 95.81 84 LYS A CA 1
ATOM 636 C C . LYS A 1 84 ? -11.494 -14.156 -6.882 1.00 95.81 84 LYS A C 1
ATOM 638 O O . LYS A 1 84 ? -12.636 -13.947 -7.286 1.00 95.81 84 LYS A O 1
ATOM 643 N N . LYS A 1 85 ? -10.918 -13.395 -5.953 1.00 94.44 85 LYS A N 1
ATOM 644 C CA . LYS A 1 85 ? -11.564 -12.226 -5.348 1.00 94.44 85 LYS A CA 1
ATOM 645 C C . LYS A 1 85 ? -10.990 -10.903 -5.863 1.00 94.44 85 LYS A C 1
ATOM 647 O O . LYS A 1 85 ? -11.424 -9.847 -5.388 1.00 94.44 85 LYS A O 1
ATOM 652 N N . LEU A 1 86 ? -10.032 -10.945 -6.795 1.00 97.31 86 LEU A N 1
ATOM 653 C CA . LEU A 1 86 ? -9.498 -9.754 -7.445 1.00 97.31 86 LEU A CA 1
ATOM 654 C C . LEU A 1 86 ? -10.581 -9.165 -8.347 1.00 97.31 86 LEU A C 1
ATOM 656 O O . LEU A 1 86 ? -11.189 -9.863 -9.149 1.00 97.31 86 LEU A O 1
ATOM 660 N N . GLN A 1 87 ? -10.836 -7.870 -8.200 1.00 97.00 87 GLN A N 1
ATOM 661 C CA . GLN A 1 87 ? -11.874 -7.174 -8.951 1.00 97.00 87 GLN A CA 1
ATOM 662 C C . GLN A 1 87 ? -11.526 -5.700 -9.107 1.00 97.00 87 GLN A C 1
ATOM 664 O O . GLN A 1 87 ? -10.770 -5.130 -8.312 1.00 97.00 87 GLN A O 1
ATOM 669 N N . LYS A 1 88 ? -12.124 -5.059 -10.111 1.00 97.88 88 LYS A N 1
ATOM 670 C CA . LYS A 1 88 ? -12.096 -3.603 -10.228 1.00 97.88 88 LYS A CA 1
ATOM 671 C C . LYS A 1 88 ? -12.839 -2.985 -9.040 1.00 97.88 88 LYS A C 1
ATOM 673 O O . LYS A 1 88 ? -13.951 -3.391 -8.717 1.00 97.88 88 LYS A O 1
ATOM 678 N N . MET A 1 89 ? -12.233 -1.987 -8.397 1.00 96.00 89 MET A N 1
ATOM 679 C CA . MET A 1 89 ? -12.898 -1.244 -7.325 1.00 96.00 89 MET A CA 1
ATOM 680 C C . MET A 1 89 ? -14.152 -0.545 -7.864 1.00 96.00 89 MET A C 1
ATOM 682 O O . MET A 1 89 ? -14.081 0.194 -8.846 1.00 96.00 89 MET A O 1
ATOM 686 N N . THR A 1 90 ? -15.280 -0.742 -7.193 1.00 96.00 90 THR A N 1
ATOM 687 C CA . THR A 1 90 ? -16.523 -0.004 -7.432 1.00 96.00 90 THR A CA 1
ATOM 688 C C . THR A 1 90 ? -16.735 1.037 -6.340 1.00 96.00 90 THR A C 1
ATOM 690 O O . THR A 1 90 ? -16.173 0.928 -5.249 1.00 96.00 90 THR A O 1
ATOM 693 N N . ARG A 1 91 ? -17.550 2.056 -6.626 1.00 95.31 91 ARG A N 1
ATOM 694 C CA . ARG A 1 91 ? -17.851 3.107 -5.650 1.00 95.31 91 ARG A CA 1
ATOM 695 C C . ARG A 1 91 ? -18.640 2.563 -4.455 1.00 95.31 91 ARG A C 1
ATOM 697 O O . ARG A 1 91 ? -19.591 1.804 -4.634 1.00 95.31 91 ARG A O 1
ATOM 704 N N . PHE A 1 92 ? -18.287 3.016 -3.259 1.00 93.81 92 PHE A N 1
ATOM 705 C CA . PHE A 1 92 ? -19.140 2.961 -2.072 1.00 93.81 92 PHE A CA 1
ATOM 706 C C . PHE A 1 92 ? -20.032 4.219 -1.994 1.00 93.81 92 PHE A C 1
ATOM 708 O O . PHE A 1 92 ? -19.779 5.193 -2.711 1.00 93.81 92 PHE A O 1
ATOM 715 N N . PRO A 1 93 ? -21.088 4.243 -1.154 1.00 95.69 93 PRO A N 1
ATOM 716 C CA . PRO A 1 93 ? -22.040 5.358 -1.112 1.00 95.69 93 PRO A CA 1
ATOM 717 C C . PRO A 1 93 ? -21.412 6.746 -0.914 1.00 95.69 93 PRO A C 1
ATOM 719 O O . PRO A 1 93 ? -21.838 7.690 -1.579 1.00 95.69 93 PRO A O 1
ATOM 722 N N . ASN A 1 94 ? -20.379 6.856 -0.071 1.00 92.25 94 ASN A N 1
ATOM 723 C CA . ASN A 1 94 ? -19.700 8.118 0.252 1.00 92.25 94 ASN A CA 1
ATOM 724 C C . ASN A 1 94 ? -18.496 8.430 -0.663 1.00 92.25 94 ASN A C 1
ATOM 726 O O . ASN A 1 94 ? -17.682 9.301 -0.360 1.00 92.25 94 ASN A O 1
ATOM 730 N N . ASP A 1 95 ? -18.348 7.708 -1.775 1.00 92.06 95 ASP A N 1
ATOM 731 C CA . ASP A 1 95 ? -17.217 7.896 -2.676 1.00 92.06 95 ASP A CA 1
ATOM 732 C C . ASP A 1 95 ? -17.477 9.007 -3.692 1.00 92.06 95 ASP A C 1
ATOM 734 O O . ASP A 1 95 ? -18.483 8.989 -4.410 1.00 92.06 95 ASP A O 1
ATOM 738 N N . SER A 1 96 ? -16.491 9.897 -3.818 1.00 92.56 96 SER A N 1
ATOM 739 C CA . SER A 1 96 ? -16.326 10.844 -4.926 1.00 92.56 96 SER A CA 1
ATOM 740 C C . SER A 1 96 ? -15.064 10.468 -5.707 1.00 92.56 96 SER A C 1
ATOM 742 O O . SER A 1 96 ? -14.008 11.068 -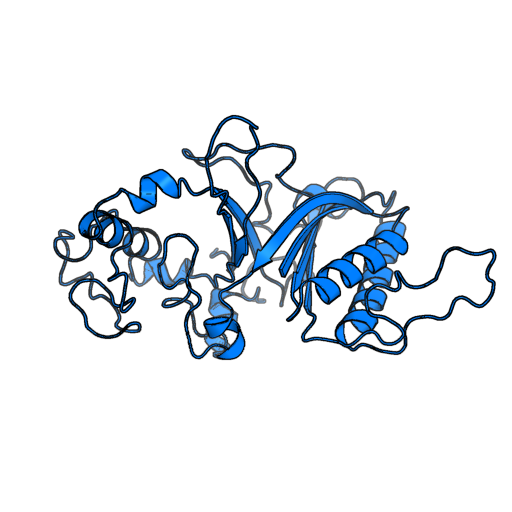5.526 1.00 92.56 96 SER A O 1
ATOM 744 N N . LEU A 1 97 ? -15.141 9.387 -6.491 1.00 93.50 97 LEU A N 1
ATOM 745 C CA . LEU A 1 97 ? -13.981 8.844 -7.204 1.00 93.50 97 LEU A CA 1
ATOM 746 C C . LEU A 1 97 ? -13.575 9.746 -8.375 1.00 93.50 97 LEU A C 1
ATOM 748 O O . LEU A 1 97 ? -14.372 9.976 -9.282 1.00 93.50 97 LEU A O 1
ATOM 752 N N . ASP A 1 98 ? -12.312 10.169 -8.392 1.00 93.00 98 ASP A N 1
ATOM 753 C CA . ASP A 1 98 ? -11.659 10.712 -9.583 1.00 93.00 98 ASP A CA 1
ATOM 754 C C . ASP A 1 98 ? -11.094 9.550 -10.414 1.00 93.00 98 ASP A C 1
ATOM 756 O O . ASP A 1 98 ? -10.254 8.778 -9.939 1.00 93.00 98 ASP A O 1
ATOM 760 N N . ALA A 1 99 ? -11.556 9.415 -11.660 1.00 96.19 99 ALA A N 1
ATOM 761 C CA . ALA A 1 99 ? -11.135 8.350 -12.566 1.00 96.19 99 ALA A CA 1
ATOM 762 C C . ALA A 1 99 ? -9.616 8.350 -12.826 1.00 96.19 99 ALA A C 1
ATOM 764 O O . ALA A 1 99 ? -9.033 7.274 -13.010 1.00 96.19 99 ALA A O 1
ATOM 765 N N . ALA A 1 100 ? -8.974 9.525 -12.796 1.00 96.00 100 ALA A N 1
ATOM 766 C CA . ALA A 1 100 ? -7.530 9.663 -12.969 1.00 96.00 100 ALA A CA 1
ATOM 767 C C . ALA A 1 100 ? -6.740 9.075 -11.787 1.00 96.00 100 ALA A C 1
ATOM 769 O O . ALA A 1 100 ? -5.605 8.647 -11.959 1.00 96.00 100 ALA A O 1
ATOM 770 N N . LEU A 1 101 ? -7.349 8.992 -10.600 1.00 95.44 101 LEU A N 1
ATOM 771 C CA . LEU A 1 101 ? -6.735 8.467 -9.374 1.00 95.44 101 LEU A CA 1
ATOM 772 C C . LEU A 1 101 ? -7.177 7.033 -9.042 1.00 95.44 101 LEU A C 1
ATOM 774 O O . LEU A 1 101 ? -6.948 6.551 -7.932 1.00 95.44 101 LEU A O 1
ATOM 778 N N . CYS A 1 102 ? -7.838 6.354 -9.981 1.00 97.12 102 CYS A N 1
ATOM 779 C CA . CYS A 1 102 ? -8.353 5.004 -9.789 1.00 97.12 102 CYS A CA 1
ATOM 780 C C . CYS A 1 102 ? -7.624 3.988 -10.668 1.00 97.12 102 CYS A C 1
ATOM 782 O O . CYS A 1 102 ? -7.330 4.258 -11.832 1.00 97.12 102 CYS A O 1
ATOM 784 N N . HIS A 1 103 ? -7.464 2.773 -10.136 1.00 98.19 103 HIS A N 1
ATOM 785 C CA . HIS A 1 103 ? -6.980 1.582 -10.852 1.00 98.19 103 HIS A CA 1
ATOM 786 C C . HIS A 1 103 ? -5.528 1.692 -11.348 1.00 98.19 103 HIS A C 1
ATOM 788 O O . HIS A 1 103 ? -4.764 2.512 -10.849 1.00 98.19 103 HIS A O 1
ATOM 794 N N . GLY A 1 104 ? -5.154 0.817 -12.278 1.00 98.31 104 GLY A N 1
ATOM 795 C CA . GLY A 1 104 ? -3.805 0.613 -12.798 1.00 98.31 104 GLY A CA 1
ATOM 796 C C . GLY A 1 104 ? -3.570 -0.879 -13.019 1.00 98.31 104 GLY A C 1
ATOM 797 O O . GLY A 1 104 ? -4.141 -1.704 -12.299 1.00 98.31 104 GLY A O 1
ATOM 798 N N . ASP A 1 105 ? -2.754 -1.215 -14.012 1.00 98.81 105 ASP A N 1
ATOM 799 C CA . ASP A 1 105 ? -2.352 -2.597 -14.291 1.00 98.81 105 ASP A CA 1
ATOM 800 C C . ASP A 1 105 ? -1.401 -3.125 -13.222 1.00 98.81 105 ASP A C 1
ATOM 802 O O . ASP A 1 105 ? -1.517 -4.271 -12.785 1.00 98.81 105 ASP A O 1
ATOM 806 N N . VAL A 1 106 ? -0.486 -2.271 -12.764 1.00 98.81 106 VAL A N 1
ATOM 807 C CA . VAL A 1 106 ? 0.415 -2.558 -11.648 1.00 98.81 106 VAL A CA 1
ATOM 808 C C . VAL A 1 106 ? 0.474 -1.374 -10.696 1.00 98.81 106 VAL A C 1
ATOM 810 O O . VAL A 1 106 ? 0.319 -0.219 -11.095 1.00 98.81 106 VAL A O 1
ATOM 813 N N . LEU A 1 107 ? 0.721 -1.660 -9.425 1.00 98.75 107 LEU A N 1
ATOM 814 C CA . LEU A 1 107 ? 0.940 -0.661 -8.390 1.00 98.75 107 LEU A CA 1
ATOM 815 C C . LEU A 1 107 ? 2.253 -0.977 -7.679 1.00 98.75 107 LEU A C 1
ATOM 817 O O . LEU A 1 107 ? 2.491 -2.111 -7.262 1.00 98.75 107 LEU A O 1
ATOM 821 N N . LEU A 1 108 ? 3.091 0.045 -7.519 1.00 98.75 108 LEU A N 1
ATOM 822 C CA . LEU A 1 108 ? 4.268 -0.025 -6.665 1.00 98.75 108 LEU A CA 1
ATOM 823 C C . LEU A 1 108 ? 4.022 0.771 -5.388 1.00 98.75 108 LEU A C 1
ATOM 825 O O . LEU A 1 108 ? 3.680 1.955 -5.434 1.00 98.75 108 LEU A O 1
ATOM 829 N N . GLN A 1 109 ? 4.239 0.122 -4.246 1.00 98.12 109 GLN A N 1
ATOM 830 C CA . GLN A 1 109 ? 4.413 0.793 -2.963 1.00 98.12 109 GLN A CA 1
ATOM 831 C C . GLN A 1 109 ? 5.905 0.879 -2.646 1.00 98.12 109 GLN A C 1
ATOM 833 O O . GLN A 1 109 ? 6.545 -0.137 -2.389 1.00 98.12 109 GLN A O 1
ATOM 838 N N . ILE A 1 110 ? 6.437 2.096 -2.639 1.00 98.44 110 ILE A N 1
ATOM 839 C CA . ILE A 1 110 ? 7.851 2.406 -2.433 1.00 98.44 110 ILE A CA 1
ATOM 840 C C . ILE A 1 110 ? 7.997 3.099 -1.072 1.00 98.44 110 ILE A C 1
ATOM 842 O O . ILE A 1 110 ? 7.502 4.208 -0.858 1.00 98.44 110 ILE A O 1
ATOM 846 N N . CYS A 1 111 ? 8.658 2.460 -0.114 1.00 97.31 111 CYS A N 1
ATOM 847 C CA . CYS A 1 111 ? 8.849 2.990 1.237 1.00 97.31 111 CYS A CA 1
ATOM 848 C C . CYS A 1 111 ? 10.335 2.995 1.584 1.00 97.31 111 CYS A C 1
ATOM 850 O O . CYS A 1 111 ? 10.942 1.939 1.546 1.00 97.31 111 CYS A O 1
ATOM 852 N N . ALA A 1 112 ? 10.877 4.141 1.987 1.00 97.75 112 ALA A N 1
ATOM 853 C CA . ALA A 1 112 ? 12.213 4.294 2.568 1.00 97.75 112 ALA A CA 1
ATOM 854 C C . ALA A 1 112 ? 12.134 5.267 3.757 1.00 97.75 112 ALA A C 1
ATOM 856 O O . ALA A 1 112 ? 11.049 5.808 4.021 1.00 97.75 112 ALA A O 1
ATOM 857 N N . ASN A 1 113 ? 13.245 5.496 4.463 1.00 96.50 113 ASN A N 1
ATOM 858 C CA . ASN A 1 113 ? 13.266 6.486 5.546 1.00 96.50 113 ASN A CA 1
ATOM 859 C C . ASN A 1 113 ? 13.120 7.916 5.004 1.00 96.50 113 ASN A C 1
ATOM 861 O O . ASN A 1 113 ? 12.441 8.728 5.629 1.00 96.50 113 ASN A O 1
ATOM 865 N N . THR A 1 114 ? 13.727 8.218 3.850 1.00 96.69 114 THR A N 1
ATOM 866 C CA . THR A 1 114 ? 13.711 9.560 3.247 1.00 96.69 114 THR A CA 1
ATOM 867 C C . THR A 1 114 ? 12.907 9.620 1.949 1.00 96.69 114 THR A C 1
ATOM 869 O O . THR A 1 114 ? 12.690 8.617 1.261 1.00 96.69 114 THR A O 1
ATOM 872 N N . GLN A 1 115 ? 12.422 10.818 1.614 1.00 96.81 115 GLN A N 1
ATOM 873 C CA . GLN A 1 115 ? 11.660 11.057 0.387 1.00 96.81 115 GLN A CA 1
ATOM 874 C C . GLN A 1 115 ? 12.554 10.966 -0.857 1.00 96.81 115 GLN A C 1
ATOM 876 O O . GLN A 1 115 ? 12.122 10.437 -1.880 1.00 96.81 115 GLN A O 1
ATOM 881 N N . ASP A 1 116 ? 13.806 11.403 -0.749 1.00 98.00 116 ASP A N 1
ATOM 882 C CA . ASP A 1 116 ? 14.810 11.371 -1.811 1.00 98.00 116 ASP A CA 1
ATOM 883 C C . ASP A 1 116 ? 15.041 9.949 -2.330 1.00 98.00 116 ASP A C 1
ATOM 885 O O . ASP A 1 116 ? 14.955 9.725 -3.538 1.00 98.00 116 ASP A O 1
ATOM 889 N N . THR A 1 117 ? 15.222 8.965 -1.438 1.00 98.56 117 THR A N 1
ATOM 890 C CA . THR A 1 117 ? 15.375 7.548 -1.819 1.00 98.56 117 THR A CA 1
ATOM 891 C C . THR A 1 117 ? 14.146 7.026 -2.566 1.00 98.56 117 THR A C 1
ATOM 893 O O . THR A 1 117 ? 14.261 6.322 -3.569 1.00 98.56 117 THR A O 1
ATOM 896 N N . VAL A 1 118 ? 12.946 7.396 -2.111 1.00 98.50 118 VAL A N 1
ATOM 897 C CA . VAL A 1 118 ? 11.688 6.979 -2.749 1.00 98.50 118 VAL A CA 1
ATOM 898 C C . VAL A 1 118 ? 11.550 7.582 -4.153 1.00 98.50 118 VAL A C 1
ATOM 900 O O . VAL A 1 118 ? 11.174 6.879 -5.093 1.00 98.50 118 VAL A O 1
ATOM 903 N N . ILE A 1 119 ? 11.869 8.870 -4.312 1.00 98.50 119 ILE A N 1
ATOM 904 C CA . ILE A 1 119 ? 11.832 9.565 -5.607 1.00 98.50 119 ILE A CA 1
ATOM 905 C C . ILE A 1 119 ? 12.902 9.004 -6.549 1.00 98.50 119 ILE A C 1
ATOM 907 O O . ILE A 1 119 ? 12.623 8.798 -7.733 1.00 98.50 119 ILE A O 1
ATOM 911 N N . HIS A 1 120 ? 14.105 8.738 -6.037 1.00 98.75 120 HIS A N 1
ATOM 912 C CA . HIS A 1 120 ? 15.204 8.139 -6.793 1.00 98.75 120 HIS A CA 1
ATOM 913 C C . HIS A 1 120 ? 14.783 6.791 -7.375 1.00 98.75 120 HIS A C 1
ATOM 915 O O . HIS A 1 120 ? 14.851 6.615 -8.592 1.00 98.75 120 HIS A O 1
ATOM 921 N N . ALA A 1 121 ? 14.239 5.904 -6.538 1.00 98.75 121 ALA A N 1
ATOM 922 C CA . ALA A 1 121 ? 13.772 4.589 -6.961 1.00 98.75 121 ALA A CA 1
ATOM 923 C C . ALA A 1 121 ? 12.702 4.681 -8.062 1.00 98.75 121 ALA A C 1
ATOM 925 O O . ALA A 1 121 ? 12.774 3.956 -9.053 1.00 98.75 121 ALA A O 1
ATOM 926 N N . LEU A 1 122 ? 11.741 5.610 -7.944 1.00 98.69 122 LEU A N 1
ATOM 927 C CA . LEU A 1 122 ? 10.756 5.836 -9.006 1.00 98.69 122 LEU A CA 1
ATOM 928 C C . LEU A 1 122 ? 11.425 6.270 -10.321 1.00 98.69 122 LEU A C 1
ATOM 930 O O . LEU A 1 122 ? 11.091 5.745 -11.385 1.00 98.69 122 LEU A O 1
ATOM 934 N N . ARG A 1 123 ? 12.349 7.237 -10.264 1.00 98.56 123 ARG A N 1
ATOM 935 C CA . ARG A 1 123 ? 13.043 7.739 -11.460 1.00 98.56 123 ARG A CA 1
ATOM 936 C C . ARG A 1 123 ? 13.876 6.649 -12.126 1.00 98.56 123 ARG A C 1
ATOM 938 O O . ARG A 1 123 ? 13.881 6.580 -13.352 1.00 98.56 123 ARG A O 1
ATOM 945 N N . ASP A 1 124 ? 14.538 5.806 -11.337 1.00 98.75 124 ASP A N 1
ATOM 946 C CA . ASP A 1 124 ? 15.283 4.650 -11.831 1.00 98.75 124 ASP A CA 1
ATOM 947 C C . ASP A 1 124 ? 14.375 3.671 -12.585 1.00 98.75 124 ASP A C 1
ATOM 949 O O . ASP A 1 124 ? 14.682 3.299 -13.718 1.00 98.75 124 ASP A O 1
ATOM 953 N N . ILE A 1 125 ? 13.225 3.319 -12.002 1.00 98.69 125 ILE A N 1
ATOM 954 C CA . ILE A 1 125 ? 12.259 2.401 -12.618 1.00 98.69 125 ILE A CA 1
ATOM 955 C C . ILE A 1 125 ? 11.743 2.974 -13.940 1.00 98.69 125 ILE A C 1
ATOM 957 O O . ILE A 1 125 ? 11.907 2.329 -14.972 1.00 98.69 125 ILE A O 1
ATOM 961 N N . ILE A 1 126 ? 11.213 4.206 -13.935 1.00 98.44 126 ILE A N 1
ATOM 962 C CA . ILE A 1 126 ? 10.686 4.872 -15.144 1.00 98.44 126 ILE A CA 1
ATOM 963 C C . ILE A 1 126 ? 11.737 4.904 -16.251 1.00 98.44 126 ILE A C 1
ATOM 965 O O . ILE A 1 126 ? 11.433 4.664 -17.418 1.00 98.44 126 ILE A O 1
ATOM 969 N N . LYS A 1 127 ? 12.987 5.188 -15.885 1.00 98.12 127 LYS A N 1
ATOM 970 C CA . LYS A 1 127 ? 14.083 5.275 -16.837 1.00 98.12 127 LYS A CA 1
ATOM 971 C C . LYS A 1 127 ? 14.383 3.941 -17.528 1.00 98.12 127 LYS A C 1
ATOM 973 O O . LYS A 1 127 ? 14.763 3.951 -18.696 1.00 98.12 127 LYS A O 1
ATOM 978 N N . HIS A 1 128 ? 14.254 2.822 -16.820 1.00 98.44 128 HIS A N 1
ATOM 979 C CA . HIS A 1 128 ? 14.519 1.497 -17.380 1.00 98.44 128 HIS A CA 1
ATOM 980 C C . HIS A 1 128 ? 13.301 0.891 -18.089 1.00 98.44 128 HIS A C 1
ATOM 982 O O . HIS A 1 128 ? 13.473 -0.055 -18.849 1.00 98.44 128 HIS A O 1
ATOM 988 N N . THR A 1 129 ? 12.094 1.428 -17.886 1.00 98.38 129 THR A N 1
ATOM 989 C CA . THR A 1 129 ? 10.844 0.894 -18.459 1.00 98.38 129 THR A CA 1
ATOM 990 C C . THR A 1 129 ? 10.086 1.865 -19.386 1.00 98.38 129 THR A C 1
ATOM 992 O O . THR A 1 129 ? 8.852 1.861 -19.344 1.00 98.38 129 THR A O 1
ATOM 995 N N . PRO A 1 130 ? 10.735 2.718 -20.205 1.00 97.69 130 PRO A N 1
ATOM 996 C CA . PRO A 1 130 ? 10.027 3.739 -20.986 1.00 97.69 130 PRO A CA 1
ATOM 997 C C . PRO A 1 130 ? 9.099 3.145 -22.058 1.00 97.69 130 PRO A C 1
ATOM 999 O O . PRO A 1 130 ? 8.152 3.795 -22.484 1.00 97.69 130 PRO A O 1
ATOM 1002 N N . ASP A 1 131 ? 9.373 1.917 -22.490 1.00 98.25 131 ASP A N 1
ATOM 1003 C CA . ASP A 1 131 ? 8.617 1.145 -23.476 1.00 98.25 131 ASP A CA 1
ATOM 1004 C C . ASP A 1 131 ? 7.587 0.192 -22.844 1.00 98.25 131 ASP A C 1
ATOM 1006 O O . ASP A 1 131 ? 6.809 -0.429 -23.560 1.00 98.25 131 ASP A O 1
ATOM 1010 N N . LEU A 1 132 ? 7.583 0.057 -21.514 1.00 98.69 132 LEU A N 1
ATOM 1011 C CA . LEU A 1 132 ? 6.819 -0.974 -20.804 1.00 98.69 132 LEU A CA 1
ATOM 1012 C C . LEU A 1 132 ? 5.857 -0.432 -19.744 1.00 98.69 132 LEU A C 1
ATOM 1014 O O . LEU A 1 132 ? 4.888 -1.117 -19.419 1.00 98.69 132 LEU A O 1
ATOM 1018 N N . LEU A 1 133 ? 6.103 0.756 -19.187 1.00 98.75 133 LEU A N 1
ATOM 1019 C CA . LEU A 1 133 ? 5.275 1.343 -18.133 1.00 98.75 133 LEU A CA 1
ATOM 1020 C C . LEU A 1 133 ? 4.953 2.807 -18.426 1.00 98.75 133 LEU A C 1
ATOM 1022 O O . LEU A 1 133 ? 5.843 3.610 -18.699 1.00 98.75 133 LEU A O 1
ATOM 1026 N N . SER A 1 134 ? 3.685 3.168 -18.249 1.00 98.62 134 SER A N 1
ATOM 1027 C CA . SER A 1 134 ? 3.223 4.556 -18.222 1.00 98.62 134 SER A CA 1
ATOM 1028 C C . SER A 1 134 ? 2.682 4.898 -16.839 1.00 98.62 134 SER A C 1
ATOM 1030 O O . SER A 1 134 ? 1.878 4.148 -16.289 1.00 98.62 134 SER A O 1
ATOM 1032 N N . VAL A 1 135 ? 3.118 6.015 -16.249 1.00 98.62 135 VAL A N 1
ATOM 1033 C CA . VAL A 1 135 ? 2.611 6.456 -14.938 1.00 98.62 135 VAL A CA 1
ATOM 1034 C C . VAL A 1 135 ? 1.146 6.855 -15.076 1.00 98.62 135 VAL A C 1
ATOM 1036 O O . VAL A 1 135 ? 0.817 7.777 -15.818 1.00 98.62 135 VAL A O 1
ATOM 1039 N N . ARG A 1 136 ? 0.281 6.207 -14.296 1.00 98.50 136 ARG A N 1
ATOM 1040 C CA . ARG A 1 136 ? -1.155 6.484 -14.268 1.00 98.50 136 ARG A CA 1
ATOM 1041 C C . ARG A 1 136 ? -1.509 7.537 -13.223 1.00 98.50 136 ARG A C 1
ATOM 1043 O O . ARG A 1 136 ? -2.113 8.559 -13.529 1.00 98.50 136 ARG A O 1
ATOM 1050 N N . TRP A 1 137 ? -1.111 7.298 -11.978 1.00 97.94 137 TRP A N 1
ATOM 1051 C CA . TRP A 1 137 ? -1.227 8.259 -10.883 1.00 97.94 137 TRP A CA 1
ATOM 1052 C C . TRP A 1 137 ? -0.165 7.986 -9.828 1.00 97.94 137 TRP A C 1
ATOM 1054 O O . TRP A 1 137 ? 0.333 6.868 -9.700 1.00 97.94 137 TRP A O 1
ATOM 1064 N N . LYS A 1 138 ? 0.165 9.013 -9.040 1.00 96.81 138 LYS A N 1
ATOM 1065 C CA . LYS A 1 138 ? 1.053 8.877 -7.884 1.00 96.81 138 LYS A CA 1
ATOM 1066 C C . LYS A 1 138 ? 0.549 9.651 -6.672 1.00 96.81 138 LYS A C 1
ATOM 1068 O O . LYS A 1 138 ? -0.037 10.736 -6.798 1.00 96.81 138 LYS A O 1
ATOM 1073 N N . ARG A 1 139 ? 0.839 9.119 -5.488 1.00 94.62 139 ARG A N 1
ATOM 1074 C CA . ARG A 1 139 ? 0.679 9.796 -4.201 1.00 94.62 139 ARG A CA 1
ATOM 1075 C C . ARG A 1 139 ? 1.844 9.455 -3.288 1.00 94.62 139 ARG A C 1
ATOM 1077 O O . ARG A 1 139 ? 2.136 8.293 -3.042 1.00 94.62 139 ARG A O 1
ATOM 1084 N N . GLU A 1 140 ? 2.501 10.488 -2.795 1.00 92.56 140 GLU A N 1
ATOM 1085 C CA . GLU A 1 140 ? 3.539 10.386 -1.771 1.00 92.56 140 GLU A CA 1
ATOM 1086 C C . GLU A 1 140 ? 2.901 10.566 -0.406 1.00 92.56 140 GLU A C 1
ATOM 1088 O O . GLU A 1 140 ? 1.861 11.199 -0.337 1.00 92.56 140 GLU A O 1
ATOM 1093 N N . GLY A 1 141 ? 3.495 10.024 0.652 1.00 90.31 141 GLY A N 1
ATOM 1094 C CA . GLY A 1 141 ? 2.987 10.124 2.013 1.00 90.31 141 GLY A CA 1
ATOM 1095 C C . GLY A 1 141 ? 4.041 9.839 3.080 1.00 90.31 141 GLY A C 1
ATOM 1096 O O . GLY A 1 141 ? 5.144 9.361 2.796 1.00 90.31 141 GLY A O 1
ATOM 1097 N N . PHE A 1 142 ? 3.681 10.130 4.323 1.00 90.75 142 PHE A N 1
ATOM 1098 C CA . PHE A 1 142 ? 4.525 10.100 5.509 1.00 90.75 142 PHE A CA 1
ATOM 1099 C C . PHE A 1 142 ? 3.742 9.607 6.735 1.00 90.75 142 PHE A C 1
ATOM 1101 O O . PHE A 1 142 ? 2.514 9.532 6.741 1.00 90.75 142 PHE A O 1
ATOM 1108 N N . ILE A 1 143 ? 4.477 9.243 7.776 1.00 89.81 143 ILE A N 1
ATOM 1109 C CA . ILE A 1 143 ? 3.969 9.068 9.142 1.00 89.81 143 ILE A CA 1
ATOM 1110 C C . ILE A 1 143 ? 4.699 10.075 10.033 1.00 89.81 143 ILE A C 1
ATOM 1112 O O . ILE A 1 143 ? 5.678 10.673 9.592 1.00 89.81 143 ILE A O 1
ATOM 1116 N N . SER A 1 144 ? 4.239 10.286 11.265 1.00 84.75 144 SER A N 1
ATOM 1117 C CA . SER A 1 144 ? 4.916 11.203 12.182 1.00 84.75 144 SER A CA 1
ATOM 1118 C C . SER A 1 144 ? 6.351 10.748 12.498 1.00 84.75 144 SER A C 1
ATOM 1120 O O . SER A 1 144 ? 6.596 9.577 12.795 1.00 84.75 144 SER A O 1
ATOM 1122 N N . ASP A 1 145 ? 7.301 11.687 12.489 1.00 83.06 145 ASP A N 1
ATOM 1123 C CA . ASP A 1 145 ? 8.732 11.400 12.688 1.00 83.06 145 ASP A CA 1
ATOM 1124 C C . ASP A 1 145 ? 9.047 10.722 14.029 1.00 83.06 145 ASP A C 1
ATOM 1126 O O . ASP A 1 145 ? 9.960 9.899 14.120 1.00 83.06 145 ASP A O 1
ATOM 1130 N N . HIS A 1 146 ? 8.320 11.060 15.099 1.00 81.75 146 HIS A N 1
ATOM 1131 C CA . HIS A 1 146 ? 8.500 10.403 16.399 1.00 81.75 146 HIS A CA 1
ATOM 1132 C C . HIS A 1 146 ? 8.133 8.913 16.316 1.00 81.75 146 HIS A C 1
ATOM 1134 O O . HIS A 1 146 ? 8.966 8.064 16.638 1.00 81.75 146 HIS A O 1
ATOM 1140 N N . ALA A 1 147 ? 6.970 8.593 15.738 1.00 85.19 147 ALA A N 1
ATOM 1141 C CA . ALA A 1 147 ? 6.515 7.218 15.585 1.00 85.19 147 ALA A CA 1
ATOM 1142 C C . ALA A 1 147 ? 7.425 6.425 14.637 1.00 85.19 147 ALA A C 1
ATOM 1144 O O . ALA A 1 147 ? 7.783 5.286 14.943 1.00 85.19 147 ALA A O 1
ATOM 1145 N N . ALA A 1 148 ? 7.882 7.037 13.538 1.00 84.06 148 ALA A N 1
ATOM 1146 C CA . ALA A 1 148 ? 8.835 6.419 12.614 1.00 84.06 148 ALA A CA 1
ATOM 1147 C C . ALA A 1 148 ? 10.145 6.019 13.316 1.00 84.06 148 ALA A C 1
ATOM 1149 O O . ALA A 1 148 ? 10.613 4.885 13.181 1.00 84.06 148 ALA A O 1
ATOM 1150 N N . ARG A 1 149 ? 10.713 6.921 14.129 1.00 86.50 149 ARG A N 1
ATOM 1151 C CA . ARG A 1 149 ? 11.959 6.670 14.876 1.00 86.50 149 ARG A CA 1
ATOM 1152 C C . ARG A 1 149 ? 11.795 5.649 16.001 1.00 86.50 149 ARG A C 1
ATOM 1154 O O . ARG A 1 149 ? 12.774 5.000 16.364 1.00 86.50 149 ARG A O 1
ATOM 1161 N N . SER A 1 150 ? 10.578 5.461 16.513 1.00 85.81 150 SER A N 1
ATOM 1162 C CA . SER A 1 150 ? 10.275 4.482 17.567 1.00 85.81 150 SER A CA 1
ATOM 1163 C C . SER A 1 150 ? 10.402 3.017 17.114 1.00 85.81 150 SER A C 1
ATOM 1165 O O . SER A 1 150 ? 10.453 2.120 17.958 1.00 85.81 150 SER A O 1
ATOM 1167 N N . LYS A 1 151 ? 10.455 2.764 15.794 1.00 86.38 151 LYS A N 1
ATOM 1168 C CA . LYS A 1 151 ? 10.502 1.423 15.179 1.00 86.38 151 LYS A CA 1
ATOM 1169 C C . LYS A 1 151 ? 9.354 0.507 15.633 1.00 86.38 151 LYS A C 1
ATOM 1171 O O . LYS A 1 151 ? 9.572 -0.658 15.950 1.00 86.38 151 LYS A O 1
ATOM 1176 N N . GLY A 1 152 ? 8.134 1.046 15.659 1.00 82.06 152 GLY A N 1
ATOM 1177 C CA . GLY A 1 152 ? 6.913 0.297 15.978 1.00 82.06 152 GLY A CA 1
ATOM 1178 C C . GLY A 1 152 ? 6.550 0.251 17.464 1.00 82.06 152 GLY A C 1
ATOM 1179 O O . GLY A 1 152 ? 5.596 -0.430 17.818 1.00 82.06 152 GLY A O 1
ATOM 1180 N N . LYS A 1 153 ? 7.279 0.972 18.328 1.00 84.75 153 LYS A N 1
ATOM 1181 C CA . LYS A 1 153 ? 6.924 1.118 19.751 1.00 84.75 153 LYS A CA 1
ATOM 1182 C C . LYS A 1 153 ? 5.819 2.143 19.990 1.00 84.75 153 LYS A C 1
ATOM 1184 O O . LYS A 1 153 ? 5.081 2.017 20.957 1.00 84.75 153 LYS A O 1
ATOM 1189 N N . GLU A 1 154 ? 5.727 3.157 19.135 1.00 90.12 154 GLU A N 1
ATOM 1190 C CA . GLU A 1 154 ? 4.681 4.174 19.180 1.00 90.12 154 GLU A CA 1
ATOM 1191 C C . GLU A 1 154 ? 3.783 4.049 17.951 1.00 90.12 154 GLU A C 1
ATOM 1193 O O . GLU A 1 154 ? 4.263 3.950 16.816 1.00 90.12 154 GLU A O 1
ATOM 1198 N N . THR A 1 155 ? 2.472 4.089 18.175 1.00 92.81 155 THR A N 1
ATOM 1199 C CA . THR A 1 155 ? 1.489 4.098 17.093 1.00 92.81 155 THR A CA 1
ATOM 1200 C C . THR A 1 155 ? 1.547 5.432 16.338 1.00 92.81 155 THR A C 1
ATOM 1202 O O . THR A 1 155 ? 1.476 6.488 16.973 1.00 92.81 155 THR A O 1
ATOM 1205 N N . PRO A 1 156 ? 1.638 5.425 14.994 1.00 92.38 156 PRO A N 1
ATOM 1206 C CA . PRO A 1 156 ? 1.574 6.644 14.195 1.00 92.38 156 PRO A CA 1
ATOM 1207 C C . PRO A 1 156 ? 0.312 7.463 14.472 1.00 92.38 156 PRO A C 1
ATOM 1209 O O . PRO A 1 156 ? -0.763 6.908 14.683 1.00 92.38 156 PRO A O 1
ATOM 1212 N N . ILE A 1 157 ? 0.425 8.789 14.416 1.00 93.19 157 ILE A N 1
ATOM 1213 C CA . ILE A 1 157 ? -0.722 9.699 14.525 1.00 93.19 157 ILE A CA 1
ATOM 1214 C C . ILE A 1 157 ? -1.147 10.122 13.115 1.00 93.19 157 ILE A C 1
ATOM 1216 O O . ILE A 1 157 ? -0.326 10.604 12.331 1.00 93.19 157 ILE A O 1
ATOM 1220 N N . ASN A 1 158 ? -2.425 9.936 12.780 1.00 91.38 158 ASN A N 1
ATOM 1221 C CA . ASN A 1 158 ? -2.984 10.408 11.514 1.00 91.38 158 ASN A CA 1
ATOM 1222 C C . ASN A 1 158 ? -3.271 11.921 11.551 1.00 91.38 158 ASN A C 1
ATOM 1224 O O . ASN A 1 158 ? -3.224 12.563 12.598 1.00 91.38 158 ASN A O 1
ATOM 1228 N N . LEU A 1 159 ? -3.615 12.510 10.404 1.00 91.50 159 LEU A N 1
ATOM 1229 C CA . LEU A 1 159 ? -3.861 13.958 10.306 1.00 91.50 159 LEU A CA 1
ATOM 1230 C C . LEU A 1 159 ? -5.206 14.425 10.896 1.00 91.50 159 LEU A C 1
ATOM 1232 O O . LEU A 1 159 ? -5.478 15.617 10.895 1.00 91.50 159 LEU A O 1
ATOM 1236 N N . LEU A 1 160 ? -6.018 13.522 11.459 1.00 92.56 160 LEU A N 1
ATOM 1237 C CA . LEU A 1 160 ? -7.139 13.883 12.342 1.00 92.56 160 LEU A CA 1
ATOM 1238 C C . LEU A 1 160 ? -6.705 13.956 13.818 1.00 92.56 160 LEU A C 1
ATOM 1240 O O . LEU A 1 160 ? -7.500 14.315 14.694 1.00 92.56 160 LEU A O 1
ATOM 1244 N N . GLY A 1 161 ? -5.439 13.640 14.100 1.00 93.38 161 GLY A N 1
ATOM 1245 C CA . GLY A 1 161 ? -4.835 13.673 15.425 1.00 93.38 161 GLY A CA 1
ATOM 1246 C C . GLY A 1 161 ? -5.143 12.444 16.278 1.00 93.38 161 GLY A C 1
ATOM 1247 O O . GLY A 1 161 ? -5.095 12.555 17.496 1.00 93.38 161 GLY A O 1
ATOM 1248 N N . PHE A 1 162 ? -5.493 11.306 15.669 1.00 95.81 162 PHE A N 1
ATOM 1249 C CA . PHE A 1 162 ? -5.733 10.039 16.372 1.00 95.81 162 PHE A CA 1
ATOM 1250 C C . PHE A 1 162 ? -4.599 9.044 16.115 1.00 95.81 162 PHE A C 1
ATOM 1252 O O . PHE A 1 162 ? -4.040 9.003 15.016 1.00 95.81 162 PHE A O 1
ATOM 1259 N N . LYS A 1 163 ? -4.292 8.211 17.117 1.00 95.06 163 LYS A N 1
ATOM 1260 C CA . LYS A 1 163 ? -3.399 7.056 16.955 1.00 95.06 163 LYS A CA 1
ATOM 1261 C C . LYS A 1 163 ? -4.017 6.057 15.976 1.00 95.06 163 LYS A C 1
ATOM 1263 O O . LYS A 1 163 ? -5.143 5.597 16.165 1.00 95.06 163 LYS A O 1
ATOM 1268 N N . ASP A 1 164 ? -3.281 5.727 14.926 1.00 92.62 164 ASP A N 1
ATOM 1269 C CA . ASP A 1 164 ? -3.748 4.947 13.789 1.00 92.62 164 ASP A CA 1
ATOM 1270 C C . ASP A 1 164 ? -2.873 3.701 13.589 1.00 92.62 164 ASP A C 1
ATOM 1272 O O . ASP A 1 164 ? -1.787 3.746 13.014 1.00 92.62 164 ASP A O 1
ATOM 1276 N N . GLY A 1 165 ? -3.347 2.570 14.117 1.00 89.44 165 GLY A N 1
ATOM 1277 C CA . GLY A 1 165 ? -2.603 1.303 14.094 1.00 89.44 165 GLY A CA 1
ATOM 1278 C C . GLY A 1 165 ? -2.804 0.436 15.333 1.00 89.44 165 GLY A C 1
ATOM 1279 O O . GLY A 1 165 ? -2.584 -0.766 15.262 1.00 89.44 165 GLY A O 1
ATOM 1280 N N . THR A 1 166 ? -3.320 1.012 16.422 1.00 92.75 166 THR A N 1
ATOM 1281 C CA . THR A 1 166 ? -3.444 0.394 17.753 1.00 92.75 166 THR A CA 1
ATOM 1282 C C . THR A 1 166 ? -4.034 -1.020 17.771 1.00 92.75 166 THR A C 1
ATOM 1284 O O . THR A 1 166 ? -3.555 -1.877 18.505 1.00 92.75 166 THR A O 1
ATOM 1287 N N . ALA A 1 167 ? -5.085 -1.270 16.982 1.00 92.94 167 ALA A N 1
ATOM 1288 C CA . ALA A 1 167 ? -5.800 -2.550 16.951 1.00 92.94 167 ALA A CA 1
ATOM 1289 C C . ALA A 1 167 ? -5.412 -3.445 15.759 1.00 92.94 167 ALA A C 1
ATOM 1291 O O . ALA A 1 167 ? -6.177 -4.339 15.395 1.00 92.94 167 ALA A O 1
ATOM 1292 N N . ASN A 1 168 ? -4.274 -3.184 15.107 1.00 90.75 168 ASN A N 1
ATOM 1293 C CA . ASN A 1 168 ? -3.766 -4.086 14.078 1.00 90.75 168 ASN A CA 1
ATOM 1294 C C . ASN A 1 168 ? -3.442 -5.467 14.675 1.00 90.75 168 ASN A C 1
ATOM 1296 O O . ASN A 1 168 ? -3.007 -5.548 15.825 1.00 90.75 168 ASN A O 1
ATOM 1300 N N . PRO A 1 169 ? -3.622 -6.550 13.898 1.00 91.06 169 PRO A N 1
ATOM 1301 C CA . PRO A 1 169 ? -3.121 -7.857 14.293 1.00 91.06 169 PRO A CA 1
ATOM 1302 C C . PRO A 1 169 ? -1.594 -7.810 14.441 1.00 91.06 169 PRO A C 1
ATOM 1304 O O . PRO A 1 169 ? -0.917 -7.086 13.708 1.00 91.06 169 PRO A O 1
ATOM 1307 N N . ASP A 1 170 ? -1.060 -8.602 15.370 1.00 92.81 170 ASP A N 1
ATOM 1308 C CA . ASP A 1 170 ? 0.381 -8.689 15.598 1.00 92.81 170 ASP A CA 1
ATOM 1309 C C . ASP A 1 170 ? 1.094 -9.260 14.365 1.00 92.81 170 ASP A C 1
ATOM 1311 O O . ASP A 1 170 ? 0.984 -10.446 14.049 1.00 92.81 170 ASP A O 1
ATOM 1315 N N . SER A 1 171 ? 1.839 -8.400 13.672 1.00 90.81 171 SER A N 1
ATOM 1316 C CA . SER A 1 171 ? 2.584 -8.758 12.466 1.00 90.81 171 SER A CA 1
ATOM 1317 C C . SER A 1 171 ? 3.795 -9.658 12.722 1.00 90.81 171 SER A C 1
ATOM 1319 O O . SER A 1 171 ? 4.327 -10.212 11.766 1.00 90.81 171 SER A O 1
ATOM 1321 N N . GLN A 1 172 ? 4.247 -9.793 13.975 1.00 94.38 172 GLN A N 1
ATOM 1322 C CA . GLN A 1 172 ? 5.334 -10.705 14.354 1.00 94.38 172 GLN A CA 1
ATOM 1323 C C . GLN A 1 172 ? 4.821 -12.120 14.661 1.00 94.38 172 GLN A C 1
ATOM 1325 O O . GLN A 1 172 ? 5.612 -13.046 14.832 1.00 94.38 172 GLN A O 1
ATOM 1330 N N . ASN A 1 173 ? 3.500 -12.310 14.714 1.00 96.69 173 ASN A N 1
ATOM 1331 C CA . ASN A 1 173 ? 2.887 -13.611 14.926 1.00 96.69 173 ASN A CA 1
ATOM 1332 C C . ASN A 1 173 ? 2.634 -14.318 13.586 1.00 96.69 173 ASN A C 1
ATOM 1334 O O . ASN A 1 173 ? 1.618 -14.092 12.924 1.00 96.69 173 ASN A O 1
ATOM 1338 N N . ASP A 1 174 ? 3.534 -15.230 13.219 1.00 95.25 174 ASP A N 1
ATOM 1339 C CA . ASP A 1 174 ? 3.486 -15.957 11.944 1.00 95.25 174 ASP A CA 1
ATOM 1340 C C . ASP A 1 174 ? 2.165 -16.705 11.719 1.00 95.25 174 ASP A C 1
ATOM 1342 O O . ASP A 1 174 ? 1.590 -16.650 10.631 1.00 95.25 174 ASP A O 1
ATOM 1346 N N . LYS A 1 175 ? 1.641 -17.376 12.754 1.00 95.31 175 LYS A N 1
ATOM 1347 C CA . LYS A 1 175 ? 0.378 -18.129 12.657 1.00 95.31 175 LYS A CA 1
ATOM 1348 C C . LYS A 1 175 ? -0.805 -17.195 12.417 1.00 95.31 175 LYS A C 1
ATOM 1350 O O . LYS A 1 175 ? -1.684 -17.505 11.614 1.00 95.31 175 LYS A O 1
ATOM 1355 N N . LEU A 1 176 ? -0.823 -16.046 13.093 1.00 92.19 176 LEU A N 1
ATOM 1356 C CA . LEU A 1 176 ? -1.854 -15.035 12.885 1.00 92.19 176 LEU A CA 1
ATOM 1357 C C . LEU A 1 176 ? -1.754 -14.434 11.479 1.00 92.19 176 LEU A C 1
ATOM 1359 O O . LEU A 1 176 ? -2.777 -14.283 10.818 1.00 92.19 176 LEU A O 1
ATOM 1363 N N . MET A 1 177 ? -0.546 -14.157 10.983 1.00 92.44 177 MET A N 1
ATOM 1364 C CA . MET A 1 177 ? -0.346 -13.630 9.629 1.00 92.44 177 MET A CA 1
ATOM 1365 C C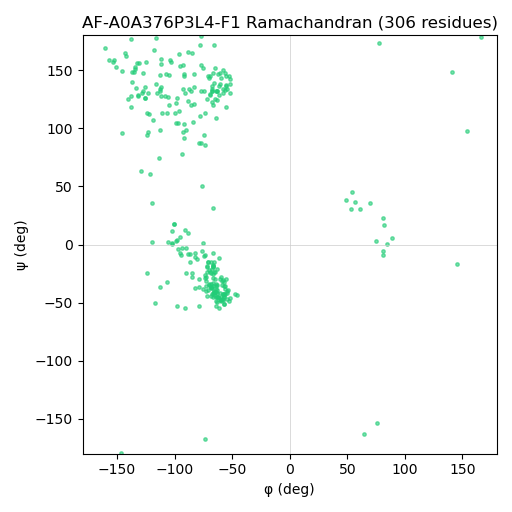 . MET A 1 177 ? -0.723 -14.643 8.541 1.00 92.44 177 MET A C 1
ATOM 1367 O O . MET A 1 177 ? -1.327 -14.256 7.543 1.00 92.44 177 MET A O 1
ATOM 1371 N N . GLN A 1 178 ? -0.474 -15.940 8.746 1.00 92.12 178 GLN A N 1
ATOM 1372 C CA . GLN A 1 178 ? -0.984 -17.001 7.863 1.00 92.12 178 GLN A CA 1
ATOM 1373 C C . GLN A 1 178 ? -2.519 -17.072 7.852 1.00 92.12 178 GLN A C 1
ATOM 1375 O O . GLN A 1 178 ? -3.117 -17.354 6.814 1.00 92.12 178 GLN A O 1
ATOM 1380 N N . LYS A 1 179 ? -3.171 -16.795 8.991 1.00 90.25 179 LYS A N 1
ATOM 1381 C CA . LYS A 1 179 ? -4.639 -16.741 9.085 1.00 90.25 179 LYS A CA 1
ATOM 1382 C C . LYS A 1 179 ? -5.215 -15.466 8.457 1.00 90.25 179 LYS A C 1
ATOM 1384 O O . LYS A 1 179 ? -6.279 -15.538 7.853 1.00 90.25 179 LYS A O 1
ATOM 1389 N N . VAL A 1 180 ? -4.551 -14.319 8.615 1.00 88.94 180 VAL A N 1
ATOM 1390 C CA . VAL A 1 180 ? -5.144 -12.992 8.357 1.00 88.94 180 VAL A CA 1
ATOM 1391 C C . VAL A 1 180 ? -4.635 -12.318 7.087 1.00 88.94 180 VAL A C 1
ATOM 1393 O O . VAL A 1 180 ? -5.393 -11.574 6.478 1.00 88.94 180 VAL A O 1
ATOM 1396 N N . VAL A 1 181 ? -3.386 -12.531 6.672 1.00 91.94 181 VAL A N 1
ATOM 1397 C CA . VAL A 1 181 ? -2.744 -11.761 5.589 1.00 91.94 181 VAL A CA 1
ATOM 1398 C C . VAL A 1 181 ? -2.390 -12.641 4.396 1.00 91.94 181 VAL A C 1
ATOM 1400 O O . VAL A 1 181 ? -2.742 -12.306 3.267 1.00 91.94 181 VAL A O 1
ATOM 1403 N N . TRP A 1 182 ? -1.714 -13.764 4.630 1.00 93.94 182 TRP A N 1
ATOM 1404 C CA . TRP A 1 182 ? -1.131 -14.556 3.549 1.00 93.94 182 TRP A CA 1
ATOM 1405 C C . TRP A 1 182 ? -2.134 -15.509 2.903 1.00 93.94 182 TRP A C 1
ATOM 1407 O O . TRP A 1 182 ? -2.858 -16.246 3.578 1.00 93.94 182 TRP A O 1
ATOM 1417 N N . VAL A 1 183 ? -2.121 -15.547 1.572 1.00 93.12 183 VAL A N 1
ATOM 1418 C CA . VAL A 1 183 ? -2.827 -16.577 0.814 1.00 93.12 183 VAL A CA 1
ATOM 1419 C C . VAL A 1 183 ? -2.161 -17.928 1.060 1.00 93.12 183 VAL A C 1
ATOM 1421 O O . VAL A 1 183 ? -0.937 -18.060 1.000 1.00 93.12 183 VAL A O 1
ATOM 1424 N N . THR A 1 184 ? -2.973 -18.936 1.352 1.00 93.44 184 THR A N 1
ATOM 1425 C CA . THR A 1 184 ? -2.540 -20.259 1.828 1.00 93.44 184 THR A CA 1
ATOM 1426 C C . THR A 1 184 ? -3.250 -21.370 1.052 1.00 93.44 184 THR A C 1
ATOM 1428 O O . THR A 1 184 ? -4.294 -21.148 0.442 1.00 93.44 184 THR A O 1
ATOM 1431 N N . ALA A 1 185 ? -2.647 -22.562 1.013 1.00 93.75 185 ALA A N 1
ATOM 1432 C CA . ALA A 1 185 ? -3.063 -23.653 0.124 1.00 93.75 185 ALA A CA 1
ATOM 1433 C C . ALA A 1 185 ? -4.454 -24.244 0.439 1.00 93.75 185 ALA A C 1
ATOM 1435 O O . ALA A 1 185 ? -5.047 -24.894 -0.416 1.00 93.75 185 ALA A O 1
ATOM 1436 N N . ASP A 1 186 ? -4.977 -24.025 1.649 1.00 92.06 186 ASP A N 1
ATOM 1437 C CA . ASP A 1 186 ? -6.344 -24.383 2.055 1.00 92.06 186 ASP A CA 1
ATOM 1438 C C . ASP A 1 186 ? -7.417 -23.567 1.323 1.00 92.06 186 ASP A C 1
ATOM 1440 O O . ASP A 1 186 ? -8.585 -23.958 1.279 1.00 92.06 186 ASP A O 1
ATOM 1444 N N . GLN A 1 187 ? -7.037 -22.433 0.736 1.00 88.75 187 GLN A N 1
ATOM 1445 C CA . GLN A 1 187 ? -7.948 -21.605 -0.030 1.00 88.75 187 GLN A CA 1
ATOM 1446 C C . GLN A 1 187 ? -8.078 -22.123 -1.452 1.00 88.75 187 GLN A C 1
ATOM 1448 O O . GLN A 1 187 ? -7.120 -22.574 -2.073 1.00 88.75 187 GLN A O 1
ATOM 1453 N N . GLN A 1 188 ? -9.269 -21.969 -2.018 1.00 93.69 188 GLN A N 1
ATOM 1454 C CA . GLN A 1 188 ? -9.511 -22.307 -3.413 1.00 93.69 188 GLN A CA 1
ATOM 1455 C C . GLN A 1 188 ? -8.942 -21.231 -4.359 1.00 93.69 188 GLN A C 1
ATOM 1457 O O . GLN A 1 188 ? -9.675 -20.744 -5.208 1.00 93.69 188 GLN A O 1
ATOM 1462 N N . GLU A 1 189 ? -7.688 -20.822 -4.213 1.00 94.56 189 GLU A N 1
ATOM 1463 C CA . GLU A 1 189 ? -7.020 -19.831 -5.068 1.00 94.56 189 GLU A CA 1
ATOM 1464 C C . GLU A 1 189 ? -6.054 -20.514 -6.056 1.00 94.56 189 GLU A C 1
ATOM 1466 O O . GLU A 1 189 ? -5.614 -21.640 -5.801 1.00 94.56 189 GLU A O 1
ATOM 1471 N N . PRO A 1 190 ? -5.707 -19.884 -7.196 1.00 97.12 190 PRO A N 1
ATOM 1472 C CA . PRO A 1 190 ? -4.660 -20.395 -8.078 1.00 97.12 190 PRO A CA 1
ATOM 1473 C C . PRO A 1 190 ? -3.338 -20.598 -7.324 1.00 97.12 190 PRO A C 1
ATOM 1475 O O . PRO A 1 190 ? -2.905 -19.730 -6.577 1.00 97.12 190 PRO A O 1
ATOM 1478 N N . ALA A 1 191 ? -2.638 -21.712 -7.552 1.00 97.88 191 ALA A N 1
ATOM 1479 C CA . ALA A 1 191 ? -1.464 -22.078 -6.747 1.00 97.88 191 ALA A CA 1
ATOM 1480 C C . ALA A 1 191 ? -0.356 -21.001 -6.698 1.00 97.88 191 ALA A C 1
ATOM 1482 O O . ALA A 1 191 ? 0.341 -20.883 -5.694 1.00 97.88 191 ALA A O 1
ATOM 1483 N N . TRP A 1 192 ? -0.207 -20.190 -7.753 1.00 97.69 192 TRP A N 1
ATOM 1484 C CA . TRP A 1 192 ? 0.806 -19.131 -7.816 1.00 97.69 192 TRP A CA 1
ATOM 1485 C C . TRP A 1 192 ? 0.575 -17.997 -6.806 1.00 97.69 192 TRP A C 1
ATOM 1487 O O . TRP A 1 192 ? 1.510 -17.263 -6.503 1.00 97.69 192 TRP A O 1
ATOM 1497 N N . THR A 1 193 ? -0.645 -17.843 -6.278 1.00 96.44 193 THR A N 1
ATOM 1498 C CA . THR A 1 193 ? -0.968 -16.772 -5.328 1.00 96.44 193 THR A CA 1
ATOM 1499 C C . THR A 1 193 ? -0.528 -17.089 -3.901 1.00 96.44 193 THR A C 1
ATOM 1501 O O . THR A 1 193 ? -0.572 -16.197 -3.060 1.00 96.44 193 THR A O 1
ATOM 1504 N N . ILE A 1 194 ? -0.144 -18.337 -3.596 1.00 97.31 194 ILE A N 1
ATOM 1505 C CA . ILE A 1 194 ? 0.292 -18.754 -2.254 1.00 97.31 194 ILE A CA 1
ATOM 1506 C C . ILE A 1 194 ? 1.488 -17.898 -1.807 1.00 97.31 194 ILE A C 1
ATOM 1508 O O . ILE A 1 194 ? 2.454 -17.729 -2.546 1.00 97.31 194 ILE A O 1
ATOM 1512 N N . GLY A 1 195 ? 1.414 -17.347 -0.593 1.00 94.38 195 GLY A N 1
ATOM 1513 C CA . GLY A 1 195 ? 2.398 -16.392 -0.065 1.00 94.38 195 GLY A CA 1
ATOM 1514 C C . GLY A 1 195 ? 2.198 -14.945 -0.536 1.00 94.38 195 GLY A C 1
ATOM 1515 O O . GLY A 1 195 ? 2.822 -14.037 0.005 1.00 94.38 195 GLY A O 1
ATOM 1516 N N . GLY A 1 196 ? 1.300 -14.707 -1.495 1.00 95.38 196 GLY A N 1
ATOM 1517 C CA . GLY A 1 196 ? 0.800 -13.377 -1.828 1.00 95.38 196 GLY A CA 1
ATOM 1518 C C . GLY A 1 196 ? -0.232 -12.871 -0.815 1.00 95.38 196 GLY A C 1
ATOM 1519 O O . GLY A 1 196 ? -0.599 -13.555 0.141 1.00 95.38 196 GLY A O 1
ATOM 152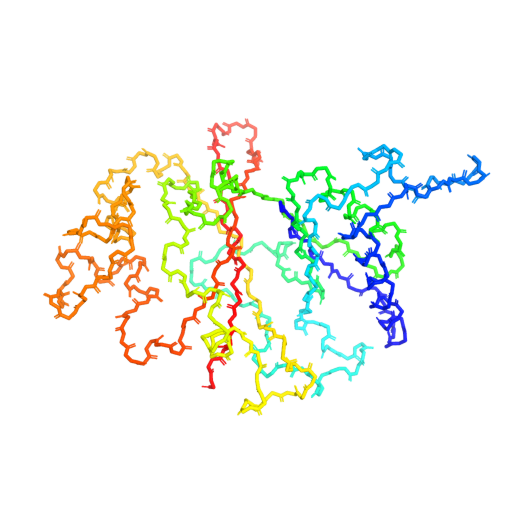0 N N . SER A 1 197 ? -0.732 -11.659 -1.045 1.00 96.25 197 SER A N 1
ATOM 1521 C CA . SER A 1 197 ? -1.835 -11.064 -0.285 1.00 96.25 197 SER A CA 1
ATOM 1522 C C . SER A 1 197 ? -2.681 -10.191 -1.202 1.00 96.25 197 SER A C 1
ATOM 1524 O O . SER A 1 197 ? -2.157 -9.554 -2.118 1.00 96.25 197 SER A O 1
ATOM 1526 N N . TYR A 1 198 ? -3.980 -10.092 -0.916 1.00 95.75 198 TYR A N 1
ATOM 1527 C CA . TYR A 1 198 ? -4.800 -9.047 -1.516 1.00 95.75 198 TYR A CA 1
ATOM 1528 C C . TYR A 1 198 ? -4.402 -7.689 -0.949 1.00 95.75 198 TYR A C 1
ATOM 1530 O O . TYR A 1 198 ? -4.052 -7.582 0.227 1.00 95.75 198 TYR A O 1
ATOM 1538 N N . GLN A 1 199 ? -4.458 -6.665 -1.796 1.00 95.88 199 GLN A N 1
ATOM 1539 C CA . GLN A 1 199 ? -4.143 -5.291 -1.447 1.00 95.88 199 GLN A CA 1
ATOM 1540 C C . GLN A 1 199 ? -5.323 -4.402 -1.830 1.00 95.88 199 GLN A C 1
ATOM 1542 O O . GLN A 1 199 ? -5.733 -4.395 -2.992 1.00 95.88 199 GLN A O 1
ATOM 1547 N N . ALA A 1 200 ? -5.846 -3.619 -0.888 1.00 94.88 200 ALA A N 1
ATOM 1548 C CA . ALA A 1 200 ? -6.697 -2.486 -1.236 1.00 94.88 200 ALA A CA 1
ATOM 1549 C C . ALA A 1 200 ? -6.057 -1.182 -0.816 1.00 94.88 200 ALA A C 1
ATOM 1551 O O . ALA A 1 200 ? -5.516 -1.052 0.280 1.00 94.88 200 ALA A O 1
ATOM 1552 N N . VAL A 1 201 ? -6.175 -0.217 -1.720 1.00 93.56 201 VAL A N 1
ATOM 1553 C CA . VAL A 1 201 ? -5.690 1.140 -1.553 1.00 93.56 201 VAL A CA 1
ATOM 1554 C C . VAL A 1 201 ? -6.862 2.081 -1.727 1.00 93.56 201 VAL A C 1
ATOM 1556 O O . VAL A 1 201 ? -7.621 1.999 -2.694 1.00 93.56 201 VAL A O 1
ATOM 1559 N N . ARG A 1 202 ? -7.000 2.990 -0.770 1.00 93.00 202 ARG A N 1
ATOM 1560 C CA . ARG A 1 202 ? -8.008 4.042 -0.777 1.00 93.00 202 ARG A CA 1
ATOM 1561 C C . ARG A 1 202 ? -7.314 5.365 -0.547 1.00 93.00 202 ARG A C 1
ATOM 1563 O O . ARG A 1 202 ? -6.530 5.478 0.384 1.00 93.00 202 ARG A O 1
ATOM 1570 N N . LEU A 1 203 ? -7.610 6.347 -1.387 1.00 90.44 203 LEU A N 1
ATOM 1571 C CA . LEU A 1 203 ? -7.196 7.727 -1.184 1.00 90.44 203 LEU A CA 1
ATOM 1572 C C . LEU A 1 203 ? -8.414 8.457 -0.568 1.00 90.44 203 LEU A C 1
ATOM 1574 O O . LEU A 1 203 ? -9.397 8.688 -1.265 1.00 90.44 203 LEU A O 1
ATOM 1578 N N . ILE A 1 204 ? -8.393 8.753 0.743 1.00 87.94 204 ILE A N 1
ATOM 1579 C CA . ILE A 1 204 ? -9.553 9.246 1.531 1.00 87.94 204 ILE A CA 1
ATOM 1580 C C . ILE A 1 204 ? -9.417 10.693 2.042 1.00 87.94 204 ILE A C 1
ATOM 1582 O O . ILE A 1 204 ? -8.838 10.904 3.093 1.00 87.94 204 ILE A O 1
ATOM 1586 N N . GLN A 1 205 ? -9.992 11.698 1.381 1.00 87.25 205 GLN A N 1
ATOM 1587 C CA . GLN A 1 205 ? -9.733 13.099 1.737 1.00 87.25 205 GLN A CA 1
ATOM 1588 C C . GLN A 1 205 ? -10.449 13.498 3.034 1.00 87.25 205 GLN A C 1
ATOM 1590 O O . GLN A 1 205 ? -11.651 13.278 3.181 1.00 87.25 205 GLN A O 1
ATOM 1595 N N . PHE A 1 206 ? -9.728 14.142 3.947 1.00 85.88 206 PHE A N 1
ATOM 1596 C CA . PHE A 1 206 ? -10.281 14.737 5.157 1.00 85.88 206 PHE A CA 1
ATOM 1597 C C . PHE A 1 206 ? -10.662 16.200 4.940 1.00 85.88 206 PHE A C 1
ATOM 1599 O O . PHE A 1 206 ? -9.994 16.934 4.215 1.00 85.88 206 PHE A O 1
ATOM 1606 N N . ARG A 1 207 ? -11.729 16.627 5.622 1.00 88.25 207 ARG A N 1
ATOM 1607 C CA . ARG A 1 207 ? -12.119 18.036 5.762 1.00 88.25 207 ARG A CA 1
ATOM 1608 C C . ARG A 1 207 ? -11.510 18.575 7.057 1.00 88.25 207 ARG A C 1
ATOM 1610 O O . ARG A 1 207 ? -12.192 18.610 8.081 1.00 88.25 207 ARG A O 1
ATOM 1617 N N . VAL A 1 208 ? -10.218 18.898 7.043 1.00 87.00 208 VAL A N 1
ATOM 1618 C CA . VAL A 1 208 ? -9.465 19.132 8.289 1.00 87.00 208 VAL A CA 1
ATOM 1619 C C . VAL A 1 208 ? -9.898 20.393 9.035 1.00 87.00 208 VAL A C 1
ATOM 1621 O O . VAL A 1 208 ? -10.038 20.356 10.248 1.00 87.00 208 VAL A O 1
ATOM 1624 N N . GLU A 1 209 ? -10.250 21.476 8.346 1.00 86.19 209 GLU A N 1
ATOM 1625 C CA . GLU A 1 209 ? -10.659 22.725 9.000 1.00 86.19 209 GLU A CA 1
ATOM 1626 C C . GLU A 1 209 ? -12.049 22.617 9.630 1.00 86.19 209 GLU A C 1
ATOM 1628 O O . GLU A 1 209 ? -12.376 23.330 10.583 1.00 86.19 209 GLU A O 1
ATOM 1633 N N . PHE A 1 210 ? -12.892 21.748 9.070 1.00 88.88 210 PHE A N 1
ATOM 1634 C CA . PHE A 1 210 ? -14.161 21.373 9.681 1.00 88.88 210 PHE A CA 1
ATOM 1635 C C . PHE A 1 210 ? -13.915 20.492 10.910 1.00 88.88 210 PHE A C 1
ATOM 1637 O O . PHE A 1 210 ? -14.489 20.730 11.973 1.00 88.88 210 PHE A O 1
ATOM 1644 N N . TRP A 1 211 ? -13.013 19.516 10.785 1.00 92.75 211 TRP A N 1
ATOM 1645 C CA . TRP A 1 211 ? -12.640 18.625 11.877 1.00 92.75 211 TRP A CA 1
ATOM 1646 C C . TRP A 1 211 ? -12.066 19.378 13.079 1.00 92.75 211 TRP A C 1
ATOM 1648 O O . TRP A 1 211 ? -12.528 19.176 14.198 1.00 92.75 211 TRP A O 1
ATOM 1658 N N . ASP A 1 212 ? -11.146 20.314 12.857 1.00 91.56 212 ASP A N 1
ATOM 1659 C CA . ASP A 1 212 ? -10.500 21.092 13.921 1.00 91.56 212 ASP A CA 1
ATOM 1660 C C . ASP A 1 212 ? -11.479 21.978 14.704 1.00 91.56 212 ASP A C 1
ATOM 1662 O O . ASP A 1 212 ? -11.212 22.348 15.846 1.00 91.56 212 ASP A O 1
ATOM 1666 N N . ARG A 1 213 ? -12.640 22.292 14.114 1.00 94.62 213 ARG A N 1
ATOM 1667 C CA . ARG A 1 213 ? -13.732 23.036 14.763 1.00 94.62 213 ARG A CA 1
ATOM 1668 C C . ARG A 1 213 ? -14.834 22.135 15.326 1.00 94.62 213 ARG A C 1
ATOM 1670 O O . ARG A 1 213 ? -15.758 22.635 15.963 1.00 94.62 213 ARG A O 1
ATOM 1677 N N . THR A 1 214 ? -14.744 20.826 15.109 1.00 96.62 214 THR A N 1
ATOM 1678 C CA . THR A 1 214 ? -15.665 19.838 15.679 1.00 96.62 214 THR A CA 1
ATOM 1679 C C . THR A 1 214 ? -15.313 19.613 17.157 1.00 96.62 214 THR A C 1
ATOM 1681 O O . THR A 1 214 ? -14.136 19.399 17.461 1.00 96.62 214 THR A O 1
ATOM 1684 N N . PRO A 1 215 ? -16.280 19.634 18.097 1.00 98.38 215 PRO A N 1
ATOM 1685 C CA . PRO A 1 215 ? -16.015 19.407 19.517 1.00 98.38 215 PRO A CA 1
ATOM 1686 C C . PRO A 1 215 ? -15.228 18.116 19.778 1.00 98.38 215 PRO A C 1
ATOM 1688 O O . PRO A 1 215 ? -15.553 17.063 19.234 1.00 98.38 215 PRO A O 1
ATOM 1691 N N . LEU A 1 216 ? -14.243 18.156 20.684 1.00 97.94 216 LEU A N 1
ATOM 1692 C CA . LEU A 1 216 ? -13.414 16.983 21.008 1.00 97.94 216 LEU A CA 1
ATOM 1693 C C . LEU A 1 216 ? -14.254 15.760 21.411 1.00 97.94 216 LEU A C 1
ATOM 1695 O O . LEU A 1 216 ? -13.962 14.644 20.991 1.00 97.94 216 LEU A O 1
ATOM 1699 N N . LYS A 1 217 ? -15.324 15.967 22.189 1.00 97.94 217 LYS A N 1
ATOM 1700 C CA . LYS A 1 217 ? -16.244 14.886 22.572 1.00 97.94 217 LYS A CA 1
ATOM 1701 C C . LYS A 1 217 ? -16.846 14.197 21.346 1.00 97.94 217 LYS A C 1
ATOM 1703 O O . LYS A 1 217 ? -16.927 12.973 21.320 1.00 97.94 217 LYS A O 1
ATOM 1708 N N . GLU A 1 218 ? -17.243 14.966 20.338 1.00 97.88 218 GLU A N 1
ATOM 1709 C CA . GLU A 1 218 ? -17.800 14.440 19.093 1.00 97.88 218 GLU A CA 1
ATOM 1710 C C . GLU A 1 218 ? -16.730 13.701 18.285 1.00 97.88 218 GLU A C 1
ATOM 1712 O O . GLU A 1 218 ? -16.964 12.565 17.886 1.00 97.88 218 GLU A O 1
ATOM 1717 N N . GLN A 1 219 ? -15.518 14.256 18.163 1.00 98.19 219 GLN A N 1
ATOM 1718 C CA . GLN A 1 219 ? -14.395 13.565 17.515 1.00 98.19 219 GLN A CA 1
ATOM 1719 C C . GLN A 1 219 ? -14.119 12.189 18.142 1.00 98.19 219 GLN A C 1
ATOM 1721 O O . GLN A 1 219 ? -13.976 11.188 17.439 1.00 98.19 219 GLN A O 1
ATOM 1726 N N . GLN A 1 220 ? -14.071 12.129 19.475 1.00 98.44 220 GLN A N 1
ATOM 1727 C CA . GLN A 1 220 ? -13.853 10.883 20.208 1.00 98.44 220 GLN A CA 1
ATOM 1728 C C . GLN A 1 220 ? -15.037 9.920 20.094 1.00 98.44 220 GLN A C 1
ATOM 1730 O O . GLN A 1 220 ? -14.819 8.716 20.026 1.00 98.44 220 GLN A O 1
ATOM 1735 N N . THR A 1 221 ? -16.272 10.428 20.023 1.00 98.38 221 THR A N 1
ATOM 1736 C CA . THR A 1 221 ? -17.478 9.606 19.810 1.00 98.38 221 THR A CA 1
ATOM 1737 C C . THR A 1 221 ? -17.469 8.971 18.418 1.00 98.38 221 THR A C 1
ATOM 1739 O O . THR A 1 221 ? -17.686 7.768 18.301 1.00 98.38 221 THR A O 1
ATOM 1742 N N . ILE A 1 222 ? -17.126 9.747 17.380 1.00 98.12 222 ILE A N 1
ATOM 1743 C CA . ILE A 1 222 ? -16.999 9.273 15.992 1.00 98.12 222 ILE A CA 1
ATOM 1744 C C . ILE A 1 222 ? -15.980 8.132 15.900 1.00 98.12 222 ILE A C 1
ATOM 1746 O O . ILE A 1 222 ? -16.240 7.121 15.249 1.00 98.12 222 ILE A O 1
ATOM 1750 N N . PHE A 1 223 ? -14.823 8.260 16.557 1.00 98.12 223 PHE A N 1
ATOM 1751 C CA . PHE A 1 223 ? -13.814 7.199 16.543 1.00 98.12 223 PHE A CA 1
ATOM 1752 C C . PHE A 1 223 ? -14.122 6.047 17.503 1.00 98.12 223 PHE A C 1
ATOM 1754 O O . PHE A 1 223 ? -13.826 4.903 17.170 1.00 98.12 223 PHE A O 1
ATOM 1761 N N . GLY A 1 224 ? -14.689 6.324 18.677 1.00 98.12 224 GLY A N 1
ATOM 1762 C CA . GLY A 1 224 ? -14.840 5.373 19.783 1.00 98.12 224 GLY A CA 1
ATOM 1763 C C . GLY A 1 224 ? -13.581 5.213 20.650 1.00 98.12 224 GLY A C 1
ATOM 1764 O O . GLY A 1 224 ? -13.461 4.231 21.386 1.00 98.12 224 GLY A O 1
ATOM 1765 N N . ARG A 1 225 ? -12.624 6.148 20.563 1.00 98.56 225 ARG A N 1
ATOM 1766 C CA . ARG A 1 225 ? -11.379 6.161 21.355 1.00 98.56 225 ARG A CA 1
ATOM 1767 C C . ARG A 1 225 ? -11.089 7.547 21.913 1.00 98.56 225 ARG A C 1
ATOM 1769 O O . ARG A 1 225 ? -11.475 8.557 21.327 1.00 98.56 225 ARG A O 1
ATOM 1776 N N . ASP A 1 226 ? -10.376 7.576 23.028 1.00 98.50 226 ASP A N 1
ATOM 1777 C CA . ASP A 1 226 ? -9.783 8.791 23.568 1.00 98.50 226 ASP A CA 1
ATOM 1778 C C . ASP A 1 226 ? -8.663 9.288 22.639 1.00 98.50 226 ASP A C 1
ATOM 1780 O O . ASP A 1 226 ? -7.818 8.510 22.187 1.00 98.50 226 ASP A O 1
ATOM 1784 N N . LYS A 1 227 ? -8.667 10.583 22.317 1.00 97.56 227 LYS A N 1
ATOM 1785 C CA . LYS A 1 227 ? -7.770 11.161 21.308 1.00 97.56 227 LYS A CA 1
ATOM 1786 C C . LYS A 1 227 ? -6.327 11.253 21.805 1.00 97.56 227 LYS A C 1
ATOM 1788 O O . LYS A 1 227 ? -5.398 11.072 21.022 1.00 97.56 227 LYS A O 1
ATOM 1793 N N . GLN A 1 228 ? -6.141 11.536 23.094 1.00 96.31 228 GLN A N 1
ATOM 1794 C CA . GLN A 1 228 ? -4.825 11.760 23.690 1.00 96.31 228 GLN A CA 1
ATOM 1795 C C . GLN A 1 228 ? -4.098 10.439 23.952 1.00 96.31 228 GLN A C 1
ATOM 1797 O O . GLN A 1 228 ? -2.951 10.243 23.550 1.00 96.31 228 GLN A O 1
ATOM 1802 N N . THR A 1 229 ? -4.769 9.527 24.646 1.00 97.12 229 THR A N 1
ATOM 1803 C CA . THR A 1 229 ? -4.205 8.246 25.079 1.00 97.12 229 THR A CA 1
ATOM 1804 C C . THR A 1 229 ? -4.314 7.187 23.991 1.00 97.12 229 THR A C 1
ATOM 1806 O O . THR A 1 229 ? -3.474 6.289 23.921 1.00 97.12 229 THR A O 1
ATOM 1809 N N . GLY A 1 230 ? -5.313 7.295 23.114 1.00 97.31 230 GLY A N 1
ATOM 1810 C CA . GLY A 1 230 ? -5.683 6.246 22.175 1.00 97.31 230 GLY A CA 1
ATOM 1811 C C . GLY A 1 230 ? -6.429 5.087 22.827 1.00 97.31 230 GLY A C 1
ATOM 1812 O O . GLY A 1 230 ? -6.712 4.128 22.121 1.00 97.31 230 GLY A O 1
ATOM 1813 N N . ALA A 1 231 ? -6.741 5.123 24.126 1.00 98.25 231 ALA A N 1
ATOM 1814 C CA . ALA A 1 231 ? -7.495 4.065 24.795 1.00 98.25 231 ALA A CA 1
ATOM 1815 C C . ALA A 1 231 ? -8.933 3.976 24.244 1.00 98.25 231 ALA A C 1
ATOM 1817 O O . ALA A 1 231 ? -9.478 4.985 23.781 1.00 98.25 231 ALA A O 1
ATOM 1818 N N . PRO A 1 232 ? -9.587 2.800 24.269 1.00 98.38 232 PRO A N 1
ATOM 1819 C CA . PRO A 1 232 ? -11.037 2.742 24.105 1.00 98.38 232 PRO A CA 1
ATOM 1820 C C . PRO A 1 232 ? -11.727 3.679 25.103 1.00 98.38 232 PRO A C 1
ATOM 1822 O O . PRO A 1 232 ? -11.252 3.846 26.228 1.00 98.38 232 PRO A O 1
ATOM 1825 N N . LEU A 1 233 ? -12.839 4.302 24.704 1.00 97.94 233 LEU A N 1
ATOM 1826 C CA . LEU A 1 233 ? -13.574 5.181 25.617 1.00 97.94 233 LEU A CA 1
ATOM 1827 C C . LEU A 1 233 ? -13.962 4.429 26.898 1.00 97.94 233 LEU A C 1
ATOM 1829 O O . LEU A 1 233 ? -14.452 3.305 26.837 1.00 97.94 233 LEU A O 1
ATOM 1833 N N . GLY A 1 234 ? -13.717 5.054 28.052 1.00 95.38 234 GLY A N 1
ATOM 1834 C CA . GLY A 1 234 ? -13.944 4.452 29.371 1.00 95.38 234 GLY A CA 1
ATOM 1835 C C . GLY A 1 234 ? -12.801 3.573 29.898 1.00 95.38 234 GLY A C 1
ATOM 1836 O O . GLY A 1 234 ? -12.915 3.058 31.006 1.00 95.38 234 GLY A O 1
ATOM 1837 N N . MET A 1 235 ? -11.704 3.417 29.150 1.00 97.94 235 MET A N 1
ATOM 1838 C CA . MET A 1 235 ? -10.525 2.632 29.548 1.00 97.94 235 MET A CA 1
ATOM 1839 C C . MET A 1 235 ? -9.279 3.526 29.696 1.00 97.94 235 MET A C 1
ATOM 1841 O O . MET A 1 235 ? -9.361 4.738 29.493 1.00 97.94 235 MET A O 1
ATOM 1845 N N . GLN A 1 236 ? -8.137 2.958 30.106 1.00 97.00 236 GLN A N 1
ATOM 1846 C CA . GLN A 1 236 ? -6.944 3.743 30.473 1.00 97.00 236 GLN A CA 1
ATOM 1847 C C . GLN A 1 236 ? -5.766 3.564 29.514 1.00 97.00 236 GLN A C 1
ATOM 1849 O O . GLN A 1 236 ? -5.044 4.527 29.251 1.00 97.00 236 GLN A O 1
ATOM 1854 N N . HIS A 1 237 ? -5.556 2.360 28.982 1.00 97.50 237 HIS A N 1
ATOM 1855 C CA . HIS A 1 237 ? -4.391 2.060 28.156 1.00 97.50 237 HIS A CA 1
ATOM 1856 C C . HIS A 1 237 ? -4.763 1.975 26.680 1.00 97.50 237 HIS A C 1
ATOM 1858 O O . HIS A 1 237 ? -5.826 1.488 26.300 1.00 97.50 237 HIS A O 1
ATOM 1864 N N . GLU A 1 238 ? -3.839 2.403 25.822 1.00 96.38 238 GLU A N 1
ATOM 1865 C CA . GLU A 1 238 ? -4.014 2.376 24.369 1.00 96.38 238 GLU A CA 1
ATOM 1866 C C . GLU A 1 238 ? -4.432 0.984 23.855 1.00 96.38 238 GLU A C 1
ATOM 1868 O O . GLU A 1 238 ? -5.376 0.854 23.068 1.00 96.38 238 GLU A O 1
ATOM 1873 N N . HIS A 1 239 ? -3.746 -0.055 24.332 1.00 96.81 239 HIS A N 1
ATOM 1874 C CA . HIS A 1 239 ? -3.953 -1.440 23.913 1.00 96.81 239 HIS A CA 1
ATOM 1875 C C . HIS A 1 239 ? -5.020 -2.184 24.727 1.00 96.81 239 HIS A C 1
ATOM 1877 O O . HIS A 1 239 ? -5.171 -3.393 24.547 1.00 96.81 239 HIS A O 1
ATOM 1883 N N . ASP A 1 240 ? -5.786 -1.487 25.575 1.00 98.00 240 ASP A N 1
ATOM 1884 C CA . ASP A 1 240 ? -6.966 -2.086 26.193 1.00 98.00 240 ASP A CA 1
ATOM 1885 C C . ASP A 1 240 ? -7.957 -2.534 25.098 1.00 98.00 240 ASP A C 1
ATOM 1887 O O . ASP A 1 240 ? -8.118 -1.903 24.039 1.00 98.00 240 ASP A O 1
ATOM 1891 N N . VAL A 1 241 ? -8.617 -3.666 25.345 1.00 97.19 241 VAL A N 1
ATOM 1892 C CA . VAL A 1 241 ? -9.616 -4.246 24.444 1.00 97.19 241 VAL A CA 1
ATOM 1893 C C . VAL A 1 241 ? -11.006 -3.867 24.954 1.00 97.19 241 VAL A C 1
ATOM 1895 O O . VAL A 1 241 ? -11.330 -4.220 26.085 1.00 97.19 241 VAL A O 1
ATOM 1898 N N . PRO A 1 242 ? -11.841 -3.177 24.151 1.00 96.75 242 PRO A N 1
ATOM 1899 C CA . PRO A 1 242 ? -13.187 -2.825 24.580 1.00 96.75 242 PRO A CA 1
ATOM 1900 C C . PRO A 1 242 ? -14.057 -4.073 24.722 1.00 96.75 242 PRO A C 1
ATOM 1902 O O . PRO A 1 242 ? -14.070 -4.933 23.837 1.00 96.75 242 PRO A O 1
ATOM 1905 N N . ASP A 1 243 ? -14.822 -4.128 25.807 1.00 96.25 243 ASP A N 1
ATOM 1906 C CA . ASP A 1 243 ? -15.841 -5.147 26.032 1.00 96.25 243 ASP A CA 1
ATOM 1907 C C . ASP A 1 243 ? -17.199 -4.661 25.503 1.00 96.25 243 ASP A C 1
ATOM 1909 O O . ASP A 1 243 ? -17.964 -3.986 26.187 1.00 96.25 243 ASP A O 1
ATOM 1913 N N . TYR A 1 244 ? -17.499 -4.982 24.243 1.00 97.25 244 TYR A N 1
ATOM 1914 C CA . TYR A 1 244 ? -18.766 -4.591 23.619 1.00 97.25 244 TYR A CA 1
ATOM 1915 C C . TYR A 1 244 ? -19.978 -5.363 24.152 1.00 97.25 244 TYR A C 1
ATOM 1917 O O . TYR A 1 244 ? -21.103 -4.893 23.972 1.00 97.25 244 TYR A O 1
ATOM 1925 N N . ALA A 1 245 ? -19.776 -6.520 24.793 1.00 96.56 245 ALA A N 1
ATOM 1926 C CA . ALA A 1 245 ? -20.867 -7.324 25.336 1.00 96.56 245 ALA A CA 1
ATOM 1927 C C . ALA A 1 245 ? -21.483 -6.677 26.586 1.00 96.56 245 ALA A C 1
ATOM 1929 O O . ALA A 1 245 ? -22.689 -6.800 26.801 1.00 96.56 245 ALA A O 1
ATOM 1930 N N . SER A 1 246 ? -20.686 -5.943 27.372 1.00 96.38 246 SER A N 1
ATOM 1931 C CA . SER A 1 246 ? -21.175 -5.159 28.515 1.00 96.38 246 SER A CA 1
ATOM 1932 C C . SER A 1 246 ? -21.740 -3.780 28.145 1.00 96.38 246 SER A C 1
ATOM 1934 O O . SER A 1 246 ? -22.419 -3.169 28.970 1.00 96.38 246 SER A O 1
ATOM 1936 N N . ASP A 1 247 ? -21.554 -3.317 26.902 1.00 96.94 247 ASP A N 1
ATOM 1937 C CA . ASP A 1 247 ? -22.141 -2.077 26.365 1.00 96.94 247 ASP A CA 1
ATOM 1938 C C . ASP A 1 247 ? -23.019 -2.333 25.118 1.00 96.94 247 ASP A C 1
ATOM 1940 O O . ASP A 1 247 ? -22.725 -1.818 24.031 1.00 96.94 247 ASP A O 1
ATOM 1944 N N . PRO A 1 248 ? -24.099 -3.134 25.216 1.00 96.94 248 PRO A N 1
ATOM 1945 C CA . PRO A 1 248 ? -24.902 -3.538 24.057 1.00 96.94 248 PRO A CA 1
ATOM 1946 C C . PRO A 1 248 ? -25.659 -2.374 23.401 1.00 96.94 248 PRO A C 1
ATOM 1948 O O . PRO A 1 248 ? -25.953 -2.428 22.211 1.00 96.94 248 PRO A O 1
ATOM 1951 N N . GLU A 1 249 ? -25.952 -1.313 24.157 1.00 97.62 249 GLU A N 1
ATOM 1952 C CA . GLU A 1 249 ? -26.645 -0.115 23.664 1.00 97.62 249 GLU A CA 1
ATOM 1953 C C . GLU A 1 249 ? -25.683 0.946 23.093 1.00 97.62 249 GLU A C 1
ATOM 1955 O O . GLU A 1 249 ? -26.137 1.927 22.510 1.00 97.62 249 GLU A O 1
ATOM 1960 N N . GLY A 1 250 ? -24.364 0.773 23.246 1.00 96.56 250 GLY A N 1
ATOM 1961 C CA . GLY A 1 250 ? -23.364 1.729 22.758 1.00 96.56 250 GLY A CA 1
ATOM 1962 C C . GLY A 1 250 ? -23.341 3.054 23.518 1.00 96.56 250 GLY A C 1
ATOM 1963 O O . GLY A 1 250 ? -23.125 4.106 22.919 1.00 96.56 250 GLY A O 1
ATOM 1964 N N . LYS A 1 251 ? -23.576 3.019 24.833 1.00 97.25 251 LYS A N 1
ATOM 1965 C CA . LYS A 1 251 ? -23.543 4.203 25.705 1.00 97.25 251 LYS A CA 1
ATOM 1966 C C . LYS A 1 251 ? -22.122 4.695 25.966 1.00 97.25 251 LYS A C 1
ATOM 1968 O O . LYS A 1 251 ? -21.939 5.887 26.208 1.00 97.25 251 LYS A O 1
ATOM 1973 N N . VAL A 1 252 ? -21.134 3.797 25.941 1.00 97.00 252 VAL A N 1
ATOM 1974 C CA . VAL A 1 252 ? -19.717 4.131 26.144 1.00 97.00 252 VAL A CA 1
ATOM 1975 C C . VAL A 1 252 ? -19.017 4.267 24.797 1.00 97.00 252 VAL A C 1
ATOM 1977 O O . VAL A 1 252 ? -18.398 5.294 24.519 1.00 97.00 252 VAL A O 1
ATOM 1980 N N . ILE A 1 253 ? -19.146 3.249 23.945 1.00 98.00 253 ILE A N 1
ATOM 1981 C CA . ILE A 1 253 ? -18.617 3.259 22.580 1.00 98.00 253 ILE A CA 1
ATOM 1982 C C . ILE A 1 253 ? -19.796 3.103 21.627 1.00 98.00 253 ILE A C 1
ATOM 1984 O O . ILE A 1 253 ? -20.363 2.015 21.507 1.00 98.00 253 ILE A O 1
ATOM 1988 N N . ALA A 1 254 ? -20.144 4.193 20.943 1.00 98.38 254 ALA A N 1
ATOM 1989 C CA . ALA A 1 254 ? -21.313 4.263 20.073 1.00 98.38 254 ALA A CA 1
ATOM 1990 C C . ALA A 1 254 ? -21.349 3.119 19.043 1.00 98.38 254 ALA A C 1
ATOM 1992 O O . ALA A 1 254 ? -20.310 2.705 18.513 1.00 98.38 254 ALA A O 1
ATOM 1993 N N . LEU A 1 255 ? -22.549 2.599 18.762 1.00 98.06 255 LEU A N 1
ATOM 1994 C CA . LEU A 1 255 ? -22.758 1.493 17.815 1.00 98.06 255 LEU A CA 1
ATOM 1995 C C . LEU A 1 255 ? -22.295 1.841 16.393 1.00 98.06 255 LEU A C 1
ATOM 1997 O O . LEU A 1 255 ? -21.843 0.964 15.663 1.00 98.06 255 LEU A O 1
ATOM 2001 N N . ASP A 1 256 ? -22.368 3.119 16.032 1.00 97.69 256 ASP A N 1
ATOM 2002 C CA . ASP A 1 256 ? -21.937 3.694 14.759 1.00 97.69 256 ASP A CA 1
ATOM 2003 C C . ASP A 1 256 ? -20.513 4.282 14.797 1.00 97.69 256 ASP A C 1
ATOM 2005 O O . ASP A 1 256 ? -20.054 4.863 13.812 1.00 97.69 256 ASP A O 1
ATOM 2009 N N . SER A 1 257 ? -19.779 4.104 15.903 1.00 98.12 257 SER A N 1
ATOM 2010 C CA . SER A 1 257 ? -18.382 4.534 15.987 1.00 98.12 257 SER A CA 1
ATOM 2011 C C . SER A 1 257 ? -17.486 3.730 15.044 1.00 98.12 257 SER A C 1
ATOM 2013 O O . SER A 1 257 ? -17.677 2.529 14.818 1.00 98.12 257 SER A O 1
ATOM 2015 N N . HIS A 1 258 ? -16.447 4.388 14.528 1.00 97.06 258 HIS A N 1
ATOM 2016 C CA . HIS A 1 258 ? -15.538 3.820 13.538 1.00 97.06 258 HIS A CA 1
ATOM 2017 C C . HIS A 1 258 ? -14.955 2.471 13.977 1.00 97.06 258 HIS A C 1
ATOM 2019 O O . HIS A 1 258 ? -15.002 1.511 13.210 1.00 97.06 258 HIS A O 1
ATOM 2025 N N . ILE A 1 259 ? -14.435 2.367 15.209 1.00 96.31 259 ILE A N 1
ATOM 2026 C CA . ILE A 1 259 ? -13.804 1.120 15.670 1.00 96.31 259 ILE A CA 1
ATOM 2027 C C . ILE A 1 259 ? -14.801 -0.033 15.815 1.00 96.31 259 ILE A C 1
ATOM 2029 O O . ILE A 1 259 ? -14.419 -1.179 15.588 1.00 96.31 259 ILE A O 1
ATOM 2033 N N . ARG A 1 260 ? -16.055 0.261 16.184 1.00 97.88 260 ARG A N 1
ATOM 2034 C CA . ARG A 1 260 ? -17.065 -0.754 16.497 1.00 97.88 260 ARG A CA 1
ATOM 2035 C C . ARG A 1 260 ? -17.721 -1.286 15.229 1.00 97.88 260 ARG A C 1
ATOM 2037 O O . ARG A 1 260 ? -17.928 -2.489 15.122 1.00 97.88 260 ARG A O 1
ATOM 2044 N N . LEU A 1 261 ? -17.943 -0.418 14.239 1.00 96.25 261 LEU A N 1
ATOM 2045 C CA . LEU A 1 261 ? -18.354 -0.832 12.896 1.00 96.25 261 LEU A CA 1
ATOM 2046 C C . LEU A 1 261 ? -17.245 -1.600 12.166 1.00 96.25 261 LEU A C 1
ATOM 2048 O O . LEU A 1 261 ? -17.523 -2.603 11.516 1.00 96.25 261 LEU A O 1
ATOM 2052 N N . ALA A 1 262 ? -15.992 -1.140 12.265 1.00 91.56 262 ALA A N 1
ATOM 2053 C CA . ALA A 1 262 ? -14.871 -1.770 11.568 1.00 91.56 262 ALA A CA 1
ATOM 2054 C C . ALA A 1 262 ? -14.506 -3.146 12.144 1.00 91.56 262 ALA A C 1
ATOM 2056 O O . ALA A 1 262 ? -14.079 -4.025 11.400 1.00 91.56 262 ALA A O 1
ATOM 2057 N N . ASN A 1 263 ? -14.649 -3.333 13.458 1.00 94.50 263 ASN A N 1
ATOM 2058 C CA . ASN A 1 263 ? -14.435 -4.615 14.116 1.00 94.50 263 ASN A CA 1
ATOM 2059 C C . ASN A 1 263 ? -15.405 -4.776 15.301 1.00 94.50 263 ASN A C 1
ATOM 2061 O O . ASN A 1 263 ? -15.085 -4.330 16.406 1.00 94.50 263 ASN A O 1
ATOM 2065 N N . PRO A 1 264 ? -16.547 -5.460 15.103 1.00 95.38 264 PRO A N 1
ATOM 2066 C CA . PRO A 1 264 ? -17.509 -5.754 16.167 1.00 95.38 264 PRO A CA 1
ATOM 2067 C C . PRO A 1 264 ? -17.007 -6.723 17.250 1.00 95.38 264 PRO A C 1
ATOM 2069 O O . PRO A 1 264 ? -17.701 -6.917 18.243 1.00 95.38 264 PRO A O 1
ATOM 2072 N N . ARG A 1 265 ? -15.822 -7.333 17.081 1.00 93.94 265 ARG A N 1
ATOM 2073 C CA . ARG A 1 265 ? -15.173 -8.260 18.031 1.00 93.94 265 ARG A CA 1
ATOM 2074 C C . ARG A 1 265 ? -16.015 -9.480 18.412 1.00 93.94 265 ARG A C 1
ATOM 2076 O O . ARG A 1 265 ? -15.955 -9.955 19.542 1.00 93.94 265 ARG A O 1
ATOM 2083 N N . THR A 1 266 ? -16.762 -10.013 17.455 1.00 94.50 266 THR A N 1
ATOM 2084 C CA . THR A 1 266 ? -17.424 -11.318 17.569 1.00 94.50 266 THR A CA 1
ATOM 2085 C C . THR A 1 266 ? -16.575 -12.415 16.925 1.00 94.50 266 THR A C 1
ATOM 2087 O O . THR A 1 266 ? -15.681 -12.117 16.124 1.00 94.50 266 THR A O 1
ATOM 2090 N N . ALA A 1 267 ? -16.873 -13.681 17.228 1.00 92.12 267 ALA A N 1
ATOM 2091 C CA . ALA A 1 267 ? -16.196 -14.823 16.612 1.00 92.12 267 ALA A CA 1
ATOM 2092 C C . ALA A 1 267 ? -16.318 -14.804 15.075 1.00 92.12 267 ALA A C 1
ATOM 2094 O O . ALA A 1 267 ? -15.366 -15.121 14.365 1.00 92.12 267 ALA A O 1
ATOM 2095 N N . GLU A 1 268 ? -17.459 -14.354 14.551 1.00 90.69 268 GLU A N 1
ATOM 2096 C CA . GLU A 1 268 ? -17.704 -14.212 13.114 1.00 90.69 268 GLU A CA 1
ATOM 2097 C C . GLU A 1 268 ? -16.841 -13.104 12.499 1.00 90.69 268 GLU A C 1
ATOM 2099 O O . GLU A 1 268 ? -16.349 -13.242 11.381 1.00 90.69 268 GLU A O 1
ATOM 2104 N N . SER A 1 269 ? -16.610 -12.006 13.228 1.00 89.75 269 SER A N 1
ATOM 2105 C CA . SER A 1 269 ? -15.815 -10.877 12.729 1.00 89.75 269 SER A CA 1
ATOM 2106 C C . SER A 1 269 ? -14.314 -11.175 12.623 1.00 89.75 269 SER A C 1
ATOM 2108 O O . SER A 1 269 ? -13.604 -10.458 11.911 1.00 89.75 269 SER A O 1
ATOM 2110 N N . GLU A 1 270 ? -13.817 -12.254 13.246 1.00 86.31 270 GLU A N 1
ATOM 2111 C CA . GLU A 1 270 ? -12.405 -12.655 13.157 1.00 86.31 270 GLU A CA 1
ATOM 2112 C C . GLU A 1 270 ? -11.941 -12.889 11.715 1.00 86.31 270 GLU A C 1
ATOM 2114 O O . GLU A 1 270 ? -10.783 -12.629 11.384 1.00 86.31 270 GLU A O 1
ATOM 2119 N N . SER A 1 271 ? -12.835 -13.357 10.839 1.00 86.00 271 SER A N 1
ATOM 2120 C CA . SER A 1 271 ? -12.518 -13.607 9.430 1.00 86.00 271 SER A CA 1
ATOM 2121 C C . SER A 1 271 ? -12.392 -12.324 8.600 1.00 86.00 271 SER A C 1
ATOM 2123 O O . SER A 1 271 ? -11.976 -12.379 7.445 1.00 86.00 271 SER A O 1
ATOM 2125 N N . SER A 1 272 ? -12.775 -11.175 9.164 1.00 87.25 272 SER A N 1
ATOM 2126 C CA . SER A 1 272 ? -12.721 -9.857 8.519 1.00 87.25 272 SER A CA 1
ATOM 2127 C C . SER A 1 272 ? -11.542 -8.996 8.983 1.00 87.25 272 SER A C 1
ATOM 2129 O O . SER A 1 272 ? -11.381 -7.866 8.517 1.00 87.25 272 SER A O 1
ATOM 2131 N N . LEU A 1 273 ? -10.704 -9.526 9.885 1.00 88.44 273 LEU A N 1
ATOM 2132 C CA . LEU A 1 273 ? -9.483 -8.857 10.317 1.00 88.44 273 LEU A CA 1
ATOM 2133 C C . LEU A 1 273 ? -8.558 -8.576 9.130 1.00 88.44 273 LEU A C 1
ATOM 2135 O O . LEU A 1 273 ? -8.516 -9.303 8.139 1.00 88.44 273 LEU A O 1
ATOM 2139 N N . MET A 1 274 ? -7.790 -7.504 9.263 1.00 90.62 274 MET A N 1
ATOM 2140 C CA . MET A 1 274 ? -6.906 -7.013 8.218 1.00 90.62 274 MET A CA 1
ATOM 2141 C C . MET A 1 274 ? -5.709 -6.291 8.831 1.00 90.62 274 MET A C 1
ATOM 2143 O O . MET A 1 274 ? -5.818 -5.724 9.922 1.00 90.62 274 MET A O 1
ATOM 2147 N N . LEU A 1 275 ? -4.577 -6.273 8.126 1.00 91.19 275 LEU A N 1
ATOM 2148 C CA . LEU A 1 275 ? -3.418 -5.482 8.529 1.00 91.19 275 LEU A CA 1
ATOM 2149 C C . LEU A 1 275 ? -3.426 -4.150 7.780 1.00 91.19 275 LEU A C 1
ATOM 2151 O O . LEU A 1 275 ? -3.272 -4.103 6.556 1.00 91.19 275 LEU A O 1
ATOM 2155 N N . ARG A 1 276 ? -3.589 -3.053 8.523 1.00 91.12 276 ARG A N 1
ATOM 2156 C CA . ARG A 1 276 ? -3.549 -1.698 7.963 1.00 91.12 276 ARG A CA 1
ATOM 2157 C C . ARG A 1 276 ? -2.129 -1.157 8.028 1.00 91.12 276 ARG A C 1
ATOM 2159 O O . ARG A 1 276 ? -1.508 -1.151 9.089 1.00 91.12 276 ARG A O 1
ATOM 2166 N N . ARG A 1 277 ? -1.645 -0.637 6.906 1.00 91.62 277 ARG A N 1
ATOM 2167 C CA . ARG A 1 277 ? -0.357 0.052 6.787 1.00 91.62 277 ARG A CA 1
ATOM 2168 C C . ARG A 1 277 ? -0.564 1.397 6.096 1.00 91.62 277 ARG A C 1
ATOM 2170 O O . ARG A 1 277 ? -0.124 1.620 4.970 1.00 91.62 277 ARG A O 1
ATOM 2177 N N . GLY A 1 278 ? -1.331 2.249 6.772 1.00 88.69 278 GLY A N 1
ATOM 2178 C CA . GLY A 1 278 ? -1.707 3.570 6.287 1.00 88.69 278 GLY A CA 1
ATOM 2179 C C . GLY A 1 278 ? -0.586 4.596 6.408 1.00 88.69 278 GLY A C 1
ATOM 2180 O O . GLY A 1 278 ? 0.287 4.486 7.266 1.00 88.69 278 GLY A O 1
ATOM 2181 N N . TYR A 1 279 ? -0.644 5.614 5.559 1.00 90.31 279 TYR A N 1
ATOM 2182 C CA . TYR A 1 279 ? 0.198 6.803 5.648 1.00 90.31 279 TYR A CA 1
ATOM 2183 C C . TYR A 1 279 ? -0.654 8.044 5.433 1.00 90.31 279 TYR A C 1
ATOM 2185 O O . TYR A 1 279 ? -1.600 8.031 4.640 1.00 90.31 279 TYR A O 1
ATOM 2193 N N . SER A 1 280 ? -0.257 9.122 6.088 1.00 89.38 280 SER A N 1
ATOM 2194 C CA . SER A 1 280 ? -0.752 10.464 5.828 1.00 89.38 280 SER A CA 1
ATOM 2195 C C . SER A 1 280 ? -0.132 10.999 4.538 1.00 89.38 280 SER A C 1
ATOM 2197 O O . SER A 1 280 ? 0.993 10.652 4.196 1.00 89.38 280 SER A O 1
ATOM 2199 N N . TYR A 1 281 ? -0.803 11.894 3.828 1.00 86.56 281 TYR A N 1
ATOM 2200 C CA . TYR A 1 281 ? -0.123 12.785 2.884 1.00 86.56 281 TYR A CA 1
ATOM 2201 C C . TYR A 1 281 ? -0.750 14.170 2.924 1.00 86.56 281 TYR A C 1
ATOM 2203 O O . TYR A 1 281 ? -1.840 14.345 3.467 1.00 86.56 281 TYR A O 1
ATOM 2211 N N . SER A 1 282 ? -0.007 15.141 2.403 1.00 86.56 282 SER A N 1
ATOM 2212 C CA . SER A 1 282 ? -0.374 16.549 2.357 1.00 86.56 282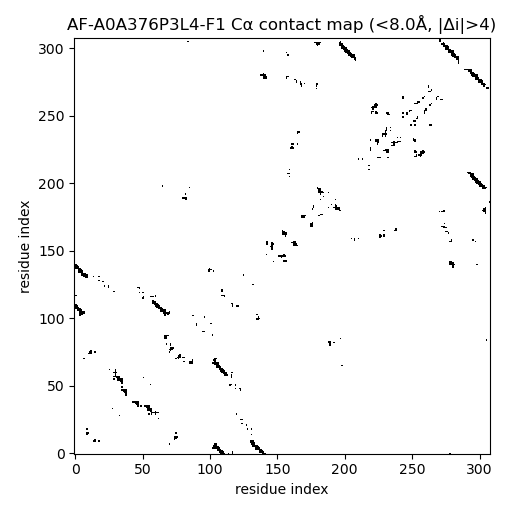 SER A CA 1
ATOM 2213 C C . SER A 1 282 ? -0.128 17.070 0.949 1.00 86.56 282 SER A C 1
ATOM 2215 O O . SER A 1 282 ? 0.957 16.877 0.400 1.00 86.56 282 SER A O 1
ATOM 2217 N N . LEU A 1 283 ? -1.142 17.691 0.353 1.00 85.50 283 LEU A N 1
ATOM 2218 C CA . LEU A 1 283 ? -1.038 18.407 -0.919 1.00 85.50 283 LEU A CA 1
ATOM 2219 C C . LEU A 1 283 ? -1.540 19.838 -0.737 1.00 85.50 283 LEU A C 1
ATOM 2221 O O . LEU A 1 283 ? -2.325 20.116 0.170 1.00 85.50 283 LEU A O 1
ATOM 2225 N N . GLY A 1 284 ? -1.092 20.727 -1.623 1.00 76.75 284 GLY A N 1
ATOM 2226 C CA . GLY A 1 284 ? -1.557 22.110 -1.668 1.00 76.75 284 GLY A CA 1
ATOM 2227 C C . GLY A 1 284 ? -3.032 22.245 -2.060 1.00 76.75 284 GLY A C 1
ATOM 2228 O O . GLY A 1 284 ? -3.681 21.280 -2.474 1.00 76.75 284 GLY A O 1
ATOM 2229 N N . SER A 1 285 ? -3.550 23.468 -1.940 1.00 63.47 285 SER A N 1
ATOM 2230 C CA . SER A 1 285 ? -4.925 23.798 -2.321 1.00 63.47 285 SER A CA 1
ATOM 2231 C C . SER A 1 285 ? -5.116 23.699 -3.843 1.00 63.47 285 SER A C 1
ATOM 2233 O O . SER A 1 285 ? -4.293 24.228 -4.593 1.00 63.47 285 SER A O 1
ATOM 2235 N N . PRO A 1 286 ? -6.199 23.064 -4.330 1.00 56.88 286 PRO A N 1
ATOM 2236 C CA . PRO A 1 286 ? -6.534 23.040 -5.753 1.00 56.88 286 PRO A CA 1
ATOM 2237 C C . PRO A 1 286 ? -7.075 24.384 -6.277 1.00 56.88 286 PRO A C 1
ATOM 2239 O O . PRO A 1 286 ? -7.237 24.533 -7.486 1.00 56.88 286 PRO A O 1
ATOM 2242 N N . THR A 1 287 ? -7.359 25.360 -5.406 1.00 54.88 287 THR A N 1
ATOM 2243 C CA . THR A 1 287 ? -7.926 26.667 -5.783 1.00 54.88 287 THR A CA 1
ATOM 2244 C C . THR A 1 287 ? -7.154 27.825 -5.135 1.00 54.88 287 THR A C 1
ATOM 2246 O O . THR A 1 287 ? -7.015 27.811 -3.910 1.00 54.88 287 THR A O 1
ATOM 2249 N N . PRO A 1 288 ? -6.715 28.845 -5.905 1.00 50.06 288 PRO A N 1
ATOM 2250 C CA . PRO A 1 288 ? -5.911 29.966 -5.399 1.00 50.06 288 PRO A CA 1
ATOM 2251 C C . PRO A 1 288 ? -6.559 30.781 -4.267 1.00 50.06 288 PRO A C 1
ATOM 2253 O O . PRO A 1 288 ? -5.847 31.281 -3.403 1.00 50.06 288 PRO A O 1
ATOM 2256 N N . ASP A 1 289 ? -7.893 30.872 -4.241 1.00 41.50 289 ASP A N 1
ATOM 2257 C CA . ASP A 1 289 ? -8.628 31.805 -3.366 1.00 41.50 289 ASP A CA 1
ATOM 2258 C C . ASP A 1 289 ? -9.239 31.155 -2.118 1.00 41.50 289 ASP A C 1
ATOM 2260 O O . ASP A 1 289 ? -9.904 31.812 -1.316 1.00 41.50 289 ASP A O 1
ATOM 2264 N N . ASN A 1 290 ? -9.023 29.853 -1.935 1.00 41.66 290 ASN A N 1
ATOM 2265 C CA . ASN A 1 290 ? -9.491 29.136 -0.761 1.00 41.66 290 ASN A CA 1
ATOM 2266 C C . ASN A 1 290 ? -8.287 28.846 0.131 1.00 41.66 290 ASN A C 1
ATOM 2268 O O . ASN A 1 290 ? -7.432 28.027 -0.214 1.00 41.66 290 ASN A O 1
ATOM 2272 N N . TRP A 1 291 ? -8.264 29.483 1.304 1.00 34.66 291 TRP A N 1
ATOM 2273 C CA . TRP A 1 291 ? -7.347 29.222 2.422 1.00 34.66 291 TRP A CA 1
ATOM 2274 C C . TRP A 1 291 ? -7.573 27.834 3.054 1.00 34.66 291 TRP A C 1
ATOM 2276 O O . TRP A 1 291 ? -7.417 27.668 4.262 1.00 34.66 291 TRP A O 1
ATOM 2286 N N . ILE A 1 292 ? -7.991 26.851 2.251 1.00 40.50 292 ILE A N 1
ATOM 2287 C CA . ILE A 1 292 ? -8.191 25.471 2.669 1.00 40.50 292 ILE A CA 1
ATOM 2288 C C . ILE A 1 292 ? -6.803 24.835 2.768 1.00 40.50 292 ILE A C 1
ATOM 2290 O O . ILE A 1 292 ? -6.248 24.296 1.805 1.00 40.50 292 ILE A O 1
ATOM 2294 N N . TRP A 1 293 ? -6.209 24.993 3.945 1.00 38.69 293 TRP A N 1
ATOM 2295 C CA . TRP A 1 293 ? -5.041 24.261 4.391 1.00 38.69 293 TRP A CA 1
ATOM 2296 C C . TRP A 1 293 ? -5.470 22.871 4.858 1.00 38.69 293 TRP A C 1
ATOM 2298 O O . TRP A 1 293 ? -5.643 22.625 6.047 1.00 38.69 293 TRP A O 1
ATOM 2308 N N . GLY A 1 294 ? -5.533 21.930 3.918 1.00 36.97 294 GLY A N 1
ATOM 2309 C CA . GLY A 1 294 ? -5.328 20.528 4.258 1.00 36.97 294 GLY A CA 1
ATOM 2310 C C . GLY A 1 294 ? -6.002 19.546 3.328 1.00 36.97 294 GLY A C 1
ATOM 2311 O O . GLY A 1 294 ? -7.164 19.177 3.481 1.00 36.97 294 GLY A O 1
ATOM 2312 N N . CYS A 1 295 ? -5.219 19.028 2.390 1.00 36.16 295 CYS A N 1
ATOM 2313 C CA . CYS A 1 295 ? -5.561 17.776 1.745 1.00 36.16 295 CYS A CA 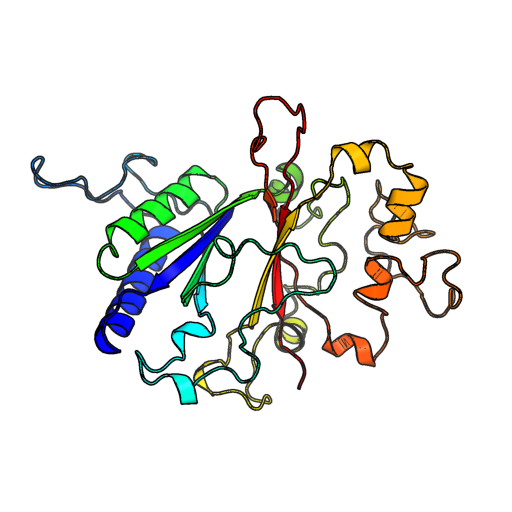1
ATOM 2314 C C . CYS A 1 295 ? -4.885 16.648 2.529 1.00 36.16 295 CYS A C 1
ATOM 2316 O O . CYS A 1 295 ? -3.678 16.469 2.419 1.00 36.16 295 CYS A O 1
ATOM 2318 N N . CYS A 1 296 ? -5.655 15.916 3.341 1.00 42.84 296 CYS A N 1
ATOM 2319 C CA . CYS A 1 296 ? -5.188 14.779 4.138 1.00 42.84 296 CYS A CA 1
ATOM 2320 C C . CYS A 1 296 ? -6.010 13.515 3.810 1.00 42.84 296 CYS A C 1
ATOM 2322 O O . CYS A 1 296 ? -7.099 13.314 4.298 1.00 42.84 296 CYS A O 1
ATOM 2324 N N . LEU A 1 297 ? -5.517 12.705 2.890 1.00 45.72 297 LEU A N 1
ATOM 2325 C CA . LEU A 1 297 ? -5.778 11.292 2.550 1.00 45.72 297 LEU A CA 1
ATOM 2326 C C . LEU A 1 297 ? -4.954 10.348 3.455 1.00 45.72 297 LEU A C 1
ATOM 2328 O O . LEU A 1 297 ? -3.727 10.354 3.472 1.00 45.72 297 LEU A O 1
ATOM 2332 N N . SER A 1 298 ? -5.628 9.477 4.197 1.00 38.66 298 SER A N 1
ATOM 2333 C CA . SER A 1 298 ? -4.986 8.223 4.591 1.00 38.66 298 SER A CA 1
ATOM 2334 C C . SER A 1 298 ? -4.948 7.365 3.335 1.00 38.66 298 SER A C 1
ATOM 2336 O O . SER A 1 298 ? -6.003 7.001 2.815 1.00 38.66 298 SER A O 1
ATOM 2338 N N . ALA A 1 299 ? -3.758 7.089 2.802 1.00 41.31 299 ALA A N 1
ATOM 2339 C CA . ALA A 1 299 ? -3.605 5.992 1.862 1.00 41.31 299 ALA A CA 1
ATOM 2340 C C . ALA A 1 299 ? -3.681 4.709 2.685 1.00 41.31 299 ALA A C 1
ATOM 2342 O O . ALA A 1 299 ? -2.658 4.227 3.168 1.00 41.31 299 ALA A O 1
ATOM 2343 N N . THR A 1 300 ? -4.885 4.193 2.939 1.00 45.38 300 THR A N 1
ATOM 2344 C CA . THR A 1 300 ? -5.010 2.939 3.684 1.00 45.38 300 THR A CA 1
ATOM 2345 C C . THR A 1 300 ? -4.601 1.819 2.745 1.00 45.38 300 THR A C 1
ATOM 2347 O O . THR A 1 300 ? -5.410 1.358 1.945 1.00 45.38 300 THR A O 1
ATOM 2350 N N . ASN A 1 301 ? -3.330 1.419 2.801 1.00 49.94 301 ASN A N 1
ATOM 2351 C CA . ASN A 1 301 ? -2.924 0.145 2.247 1.00 49.94 301 ASN A CA 1
ATOM 2352 C C . ASN A 1 301 ? -3.342 -0.934 3.243 1.00 49.94 301 ASN A C 1
ATOM 2354 O O . ASN A 1 301 ? -2.819 -0.999 4.357 1.00 49.94 301 ASN A O 1
ATOM 2358 N N . THR A 1 302 ? -4.324 -1.730 2.857 1.00 58.25 302 THR A N 1
ATOM 2359 C CA . THR A 1 302 ? -4.790 -2.844 3.667 1.00 58.25 302 THR A CA 1
ATOM 2360 C C . THR A 1 302 ? -4.408 -4.125 2.963 1.00 58.25 302 THR A C 1
ATOM 2362 O O . THR A 1 302 ? -4.732 -4.298 1.786 1.00 58.25 302 THR A O 1
ATOM 2365 N N . ILE A 1 303 ? -3.742 -5.012 3.697 1.00 60.00 303 ILE A N 1
ATOM 2366 C CA . ILE A 1 303 ? -3.460 -6.366 3.243 1.00 60.00 303 ILE A CA 1
ATOM 2367 C C . ILE A 1 303 ? -4.234 -7.365 4.089 1.00 60.00 303 ILE A C 1
ATOM 2369 O O . ILE A 1 303 ? -4.292 -7.250 5.317 1.00 60.00 303 ILE A O 1
ATOM 2373 N N . TRP A 1 304 ? -4.896 -8.299 3.416 1.00 60.47 304 TRP A N 1
ATOM 2374 C CA . TRP A 1 304 ? -5.666 -9.339 4.077 1.00 60.47 304 TRP A CA 1
ATOM 2375 C C . TRP A 1 304 ? -5.859 -10.565 3.186 1.00 60.47 304 TRP A C 1
ATOM 2377 O O . TRP A 1 304 ? -5.838 -10.506 1.953 1.00 60.47 304 TRP A O 1
ATOM 2387 N N . LYS A 1 305 ? -6.139 -11.676 3.856 1.00 51.34 305 LYS A N 1
ATOM 2388 C CA . LYS A 1 305 ? -6.695 -12.908 3.322 1.00 51.34 305 LYS A CA 1
ATOM 2389 C C . LYS A 1 305 ? -8.209 -12.707 3.279 1.00 51.34 305 LYS A C 1
ATOM 2391 O O . LYS A 1 305 ? -8.862 -12.674 4.318 1.00 51.34 305 LYS A O 1
ATOM 2396 N N . LYS A 1 306 ? -8.804 -12.498 2.100 1.00 46.00 306 LYS A N 1
ATOM 2397 C CA . LYS A 1 306 ? -10.270 -12.379 2.013 1.00 46.00 306 LYS A CA 1
ATOM 2398 C C . LYS A 1 306 ? -10.880 -13.738 2.364 1.00 46.00 306 LYS A C 1
ATOM 2400 O O . LYS A 1 306 ? -10.568 -14.728 1.702 1.00 46.00 306 LYS A O 1
ATOM 2405 N N . ALA A 1 307 ? -11.701 -13.781 3.414 1.00 42.44 307 ALA A N 1
ATOM 2406 C CA . ALA A 1 307 ? -12.416 -14.990 3.807 1.00 42.44 307 ALA A CA 1
ATOM 2407 C C . ALA A 1 307 ? -13.272 -15.525 2.644 1.00 42.44 307 ALA A C 1
ATOM 2409 O O . ALA A 1 307 ? -13.722 -14.754 1.785 1.00 42.44 307 ALA A O 1
ATOM 2410 N N . SER A 1 308 ? -13.410 -16.854 2.606 1.00 38.34 308 SER A N 1
ATOM 2411 C CA . SER A 1 308 ? -14.140 -17.630 1.592 1.00 38.34 308 SER A CA 1
ATOM 2412 C C . SER A 1 308 ? -15.534 -17.080 1.330 1.00 38.34 308 SER A C 1
ATOM 2414 O O . SER A 1 308 ? -16.272 -16.926 2.324 1.00 38.34 308 SER A O 1
#

Secondary structure (DSSP, 8-state):
-EEEEEEE---SHHHHHHHHHHHHHHHHHHHH-EEPPP-SSTTSPPSS--TTTTEE--TT-EEEEEE-GGGGSGGGT-GGGS-TT--PPPPPTT----GGGS--SEEEEEE-SSHHHHHHHHHHHHHH-TTTEEEEEEEE-B--HHHHHTTTSSPPBPTTS-B-STT---TT-HHHHHHHTS--TTSSS-GGGTT--EEEEEEEEEEHHHHTTS-HHHHHHHHTB-TTT-PBTT-SSTTPPP-SSS-TT-SSS-TTSHHHHH---STGGGGG--EE--EE--B--SSTT-----EEEEEEEEEE----

Radius of gyration: 21.6 Å; Cα contacts (8 Å, |Δi|>4): 524; chains: 1; bounding box: 58×56×57 Å

Organism: Escherichia coli (NCBI:txid562)

Nearest PDB structures (foldseek):
  3o72-assembly2_C  TM=9.770E-01  e=3.076E-51  Escherichia coli O157:H7 str. TW14359
  2y4e-assembly1_A  TM=9.716E-01  e=2.572E-51  Escherichia coli K-12
  2y4d-assembly1_B  TM=9.770E-01  e=4.504E-50  Escherichia coli K-12
  4gs1-assembly1_A  TM=8.497E-01  e=3.888E-18  Thermobifida cellulosilytica
  8ck9-assembly1_A-2  TM=8.225E-01  e=1.111E-18  Thermobifida halotolerans

InterPro domains:
  IPR006313 Deferrochelatase [TIGR01412] (1-285)
  IPR006314 Dyp-type peroxidase [PS51404] (1-308)
  IPR006314 Dyp-type peroxidase [PTHR30521] (2-282)
  IPR006314 Dyp-type peroxidase [TIGR01413] (2-285)
  IPR011008 Dimeric alpha-beta barrel [SSF54909] (3-288)
  IPR048327 Dyp-type peroxidase, N-terminal domain [PF04261] (1-143)
  IPR048328 Dyp-type peroxidase, C-terminal domain [PF20628] (155-283)

Solvent-accessible surface area (backbone atoms only — not comparable to full-atom values): 17696 Å² total; per-residue (Å²): 58,34,42,39,22,22,40,69,53,44,82,36,51,67,46,46,49,50,48,54,55,49,50,52,54,50,51,55,46,54,39,66,32,46,73,45,57,77,55,92,50,89,92,50,81,66,69,44,92,56,86,69,51,73,44,41,70,24,58,76,36,45,76,47,81,48,76,29,52,68,54,33,39,79,70,51,71,32,48,92,66,49,53,82,83,66,61,76,88,74,85,55,95,90,57,84,82,54,73,69,78,50,82,39,28,32,36,39,43,29,36,28,82,47,65,65,61,36,52,48,53,51,53,55,50,51,69,77,28,72,76,38,50,41,86,56,39,75,48,62,33,45,69,39,67,69,24,63,73,47,74,75,75,40,64,32,52,40,90,87,58,36,59,56,55,72,85,45,67,62,83,86,38,64,72,55,34,54,68,30,27,33,35,50,87,92,47,97,52,53,78,85,47,52,75,37,60,50,77,46,78,42,82,44,78,43,64,46,73,61,52,76,71,47,55,67,69,56,57,25,44,50,42,29,26,38,56,88,65,38,7,32,48,97,57,81,44,43,79,54,78,78,67,56,83,85,38,77,86,18,84,68,46,32,70,84,6,49,54,41,64,73,51,68,80,44,84,77,46,61,57,70,46,52,44,68,60,60,28,34,28,77,52,79,58,96,45,97,89,50,91,58,79,47,42,36,25,46,39,39,37,34,34,23,30,80,64,132